Protein AF-A0A5B1RBK8-F1 (afdb_monomer_lite)

pLDDT: mean 72.45, std 24.63, range [24.89, 98.19]

Foldseek 3Di:
DDWDQDPVVRDTDDDDDPPDDPPDPPDDNVVVVPPPVVVVVCVVVPNDPDPVPDDDDDDDDDDDDDPDQDQDFPDLDQHAADLVQWDFQCQQQLSVPPPAAEDESVQWAPWADDDVQWTWTDHVLVPPAIKIWRFQHNDDCSNVLQSLQSLVLSCCVPPVDQDDDVVRDSLDQQAWHWRHFYAYPRNTGGHTITHDQADQLLPDAAQPDFLLLVLSVLVNQLVQQPAQQVSSVVSGHRPVDDQDPVNVVVSDHTFFQQDDARRQWHAPPVVRRIHGHSGRHHDPPRPTPLVRSLVRLVVSCVPSHHNDVVRVVLSVVLNVCSVVPHRSVVNSVVVCVVVVPPPPPPPDDDPDPDDD

Sequence (356 aa):
MAAVFDLRLRRWYHIFSPHVPPEDTDEDPDALWNDPYWFAVLRRTGHRARADFNEVEVTRSPVDSAESLVTRMNTDKPIGVLVYNLRRRPTIPACADPSMRVAPLHELSSRRYLAQSAELCSWEGAGPSDVVFKQVLHGWGESGRLYREIALLRYLELDVPTRPRPGASSRRHPFLPLIACVVDADELVRGFLCPYGGTPLDKLPQKSIKATMFVDVLHGLATLHNIPKWVVSERTRDPSVPVTEQQRAADEGMLQHGDLCARNVLLDEATGKVSLIDVGNSPYEYKGDRMALVEMMNALKEKPGASSEAEVKAMDEMEVMLRNGAPFEEIASLFESKLGRIPGTDSNETSRRQAS

Secondary structure (DSSP, 8-state):
-EEEEETTTTEEEEE--TTS-TT-----HHHHHT-HHHHHHHHHTT----GGG-----------S-------TT-SSPPS--GGG--BGGGSHHHH-TTS-EEEGGG-EEEEEEETTEEEEE-GGG-SS-EEEEEPPSSTTHHHHHHHHHHHHHHHHHTS---PPTTS-----SBPPP-EEEE-TT-BEEEEEEE---EEGGGSPTT-B-HHHHHHHHHHHHHHHTSBHHHHHHHHS-TTSPPPHHHHHHT-SB---SS-SGGGEEEETTTTEEEE-S-S---TT---HHHHHHHHHHHHIIIIIBSSHHHHHHHHHHHHHHHTT--HHHHHHHHHHHHH--TTS---SSSSSS--

Structure (mmCIF, N/CA/C/O backbone):
data_AF-A0A5B1RBK8-F1
#
_entry.id   AF-A0A5B1RBK8-F1
#
loop_
_atom_site.group_PDB
_atom_site.id
_atom_site.type_symbol
_atom_site.label_atom_id
_atom_site.label_alt_id
_atom_site.label_comp_id
_atom_site.label_asym_id
_atom_site.label_entity_id
_atom_site.label_seq_id
_atom_site.pdbx_PDB_ins_code
_atom_site.Cartn_x
_atom_site.Cartn_y
_atom_site.Cartn_z
_atom_site.occupancy
_atom_site.B_iso_or_equiv
_atom_site.auth_seq_id
_atom_site.auth_comp_id
_atom_site.auth_asym_id
_atom_site.auth_atom_id
_atom_site.pdbx_PDB_model_num
ATOM 1 N N . MET A 1 1 ? 12.065 33.629 -6.644 1.00 34.81 1 MET A N 1
ATOM 2 C CA . MET A 1 1 ? 11.775 32.391 -5.867 1.00 34.81 1 MET A CA 1
ATOM 3 C C . MET A 1 1 ? 10.326 32.451 -5.393 1.00 34.81 1 MET A C 1
ATOM 5 O O . MET A 1 1 ? 10.010 33.363 -4.643 1.00 34.81 1 MET A O 1
ATOM 9 N N . ALA A 1 2 ? 9.441 31.544 -5.825 1.00 34.38 2 ALA A N 1
ATOM 10 C CA . ALA A 1 2 ? 8.044 31.550 -5.372 1.00 34.38 2 ALA A CA 1
ATOM 11 C C . ALA A 1 2 ? 7.817 30.536 -4.248 1.00 34.38 2 ALA A C 1
ATOM 13 O O . ALA A 1 2 ? 8.297 29.401 -4.305 1.00 34.38 2 ALA A O 1
ATOM 14 N N . ALA A 1 3 ? 7.065 30.953 -3.231 1.00 34.16 3 ALA A N 1
ATOM 15 C CA . ALA A 1 3 ? 6.611 30.086 -2.158 1.00 34.16 3 ALA A CA 1
ATOM 16 C C . ALA A 1 3 ? 5.108 29.838 -2.332 1.00 34.16 3 ALA A C 1
ATOM 18 O O . ALA A 1 3 ? 4.313 30.775 -2.323 1.00 34.16 3 ALA A O 1
ATOM 19 N N . VAL A 1 4 ? 4.714 28.577 -2.498 1.00 37.72 4 VAL A N 1
ATOM 20 C CA . VAL A 1 4 ? 3.307 28.170 -2.536 1.00 37.72 4 VAL A CA 1
ATOM 21 C C . VAL A 1 4 ? 2.945 27.586 -1.182 1.00 37.72 4 VAL A C 1
ATOM 23 O O . VAL A 1 4 ? 3.619 26.688 -0.674 1.00 37.72 4 VAL A O 1
ATOM 26 N N . PHE A 1 5 ? 1.879 28.108 -0.584 1.00 35.69 5 PHE A N 1
ATOM 27 C CA . PHE A 1 5 ? 1.348 27.580 0.662 1.00 35.69 5 PHE A CA 1
ATOM 28 C C . PHE A 1 5 ? 0.319 26.493 0.367 1.00 35.69 5 PHE A C 1
ATOM 30 O O . PHE A 1 5 ? -0.768 26.763 -0.147 1.00 35.69 5 PHE A O 1
ATOM 37 N N . ASP A 1 6 ? 0.652 25.254 0.712 1.00 38.09 6 ASP A N 1
ATOM 38 C CA . ASP A 1 6 ? -0.295 24.152 0.642 1.00 38.09 6 ASP A CA 1
ATOM 39 C C . ASP A 1 6 ? -1.277 24.267 1.814 1.00 38.09 6 ASP A C 1
ATOM 41 O O . ASP A 1 6 ? -0.935 24.024 2.974 1.00 38.09 6 ASP A O 1
ATOM 45 N N . LEU A 1 7 ? -2.522 24.639 1.509 1.00 32.28 7 LEU A N 1
ATOM 46 C CA . LEU A 1 7 ? -3.584 24.810 2.504 1.00 32.28 7 LEU A CA 1
ATOM 47 C C . LEU A 1 7 ? -3.992 23.499 3.194 1.00 32.28 7 LEU A C 1
ATOM 49 O O . LEU A 1 7 ? -4.522 23.536 4.306 1.00 32.28 7 LEU A O 1
ATOM 53 N N . ARG A 1 8 ? -3.759 22.345 2.562 1.00 34.84 8 ARG A N 1
ATOM 54 C CA . ARG A 1 8 ? -4.080 21.025 3.116 1.00 34.84 8 ARG A CA 1
ATOM 55 C C . ARG A 1 8 ? -2.996 20.550 4.077 1.00 34.84 8 ARG A C 1
ATOM 57 O O . ARG A 1 8 ? -3.321 19.998 5.124 1.00 34.84 8 ARG A O 1
ATOM 64 N N . LEU A 1 9 ? -1.736 20.795 3.731 1.00 35.94 9 LEU A N 1
ATOM 65 C CA . LEU A 1 9 ? -0.563 20.393 4.512 1.00 35.94 9 LEU A CA 1
ATOM 66 C C . LEU A 1 9 ? -0.072 21.487 5.472 1.00 35.94 9 LEU A C 1
ATOM 68 O O . LEU A 1 9 ? 0.827 21.240 6.271 1.00 35.94 9 LEU A O 1
ATOM 72 N N . ARG A 1 10 ? -0.667 22.688 5.407 1.00 36.28 10 ARG A N 1
ATOM 73 C CA . ARG A 1 10 ? -0.279 23.897 6.156 1.00 36.28 10 ARG A CA 1
ATOM 74 C C . ARG A 1 10 ? 1.224 24.168 6.100 1.00 36.28 10 ARG A C 1
ATOM 76 O O . ARG A 1 10 ? 1.831 24.569 7.093 1.00 36.28 10 ARG A O 1
ATOM 83 N N . ARG A 1 11 ? 1.829 23.930 4.938 1.00 37.78 11 ARG A N 1
ATOM 84 C CA . ARG A 1 11 ? 3.275 24.016 4.744 1.00 37.78 11 ARG A CA 1
ATOM 85 C C . ARG A 1 11 ? 3.598 24.876 3.534 1.00 37.78 11 ARG A C 1
ATOM 87 O O . ARG A 1 11 ? 2.900 24.839 2.524 1.00 37.78 11 ARG A O 1
ATOM 94 N N . TRP A 1 12 ? 4.672 25.644 3.662 1.00 36.88 12 TRP A N 1
ATOM 95 C CA . TRP A 1 12 ? 5.257 26.396 2.564 1.00 36.88 12 TRP A CA 1
ATOM 96 C C . TRP A 1 12 ? 6.161 25.488 1.737 1.00 36.88 12 TRP A C 1
ATOM 98 O O . TRP A 1 12 ? 7.022 24.794 2.280 1.00 36.88 12 TRP A O 1
ATOM 108 N N . TYR A 1 13 ? 5.964 25.518 0.426 1.00 39.28 13 TYR A N 1
ATOM 109 C CA . TYR A 1 13 ? 6.818 24.865 -0.550 1.00 39.28 13 TYR A CA 1
ATOM 110 C C . TYR A 1 13 ? 7.504 25.934 -1.384 1.00 39.28 13 TYR A C 1
ATOM 112 O O . TYR A 1 13 ? 6.843 26.776 -1.987 1.00 39.28 13 TYR A O 1
ATOM 120 N N . HIS A 1 14 ? 8.830 25.891 -1.418 1.00 37.88 14 HIS A N 1
ATOM 121 C CA . HIS A 1 14 ? 9.614 26.721 -2.319 1.00 37.88 14 HIS A CA 1
ATOM 122 C C . HIS A 1 14 ? 9.689 26.008 -3.661 1.00 37.88 14 HIS A C 1
ATOM 124 O O . HIS A 1 14 ? 10.184 24.883 -3.743 1.00 37.88 14 HIS A O 1
ATOM 130 N N . ILE A 1 15 ? 9.147 26.641 -4.694 1.00 39.62 15 ILE A N 1
ATOM 131 C CA . ILE A 1 15 ? 9.131 26.086 -6.041 1.00 39.62 15 ILE A CA 1
ATOM 132 C C . ILE A 1 15 ? 10.191 26.816 -6.856 1.00 39.62 15 ILE A C 1
ATOM 134 O O . ILE A 1 15 ? 10.173 28.043 -6.988 1.00 39.62 15 ILE A O 1
ATOM 138 N N . PHE A 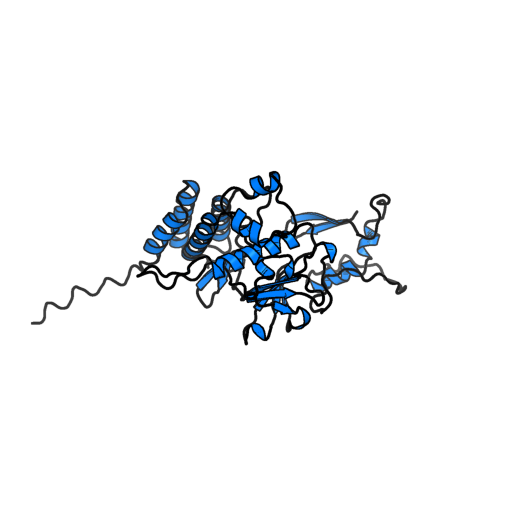1 16 ? 11.121 26.036 -7.399 1.00 38.38 16 PHE A N 1
ATOM 139 C CA . PHE A 1 16 ? 12.091 26.496 -8.380 1.00 38.38 16 PHE A CA 1
ATOM 140 C C . PHE A 1 16 ? 11.479 26.297 -9.765 1.00 38.38 16 PHE A C 1
ATOM 142 O O . PHE A 1 16 ? 11.095 25.180 -10.117 1.00 38.38 16 PHE A O 1
ATOM 149 N N . SER A 1 17 ? 11.339 27.379 -10.532 1.00 36.34 17 SER A N 1
ATOM 150 C CA . SER A 1 17 ? 10.963 27.262 -11.940 1.00 36.34 17 SER A CA 1
ATOM 151 C C . SER A 1 17 ? 12.099 26.553 -12.685 1.00 36.34 17 SER A C 1
ATOM 153 O O . SER A 1 17 ? 13.246 26.976 -12.551 1.00 36.34 17 SER A O 1
ATOM 155 N N . PRO A 1 18 ? 11.824 25.507 -13.482 1.00 37.50 18 PRO A N 1
ATOM 156 C CA . PRO A 1 18 ? 12.855 24.819 -14.257 1.00 37.50 18 PRO A CA 1
ATOM 157 C C . PRO A 1 18 ? 13.421 25.671 -15.407 1.00 37.50 18 PRO A C 1
ATOM 159 O O . PRO A 1 18 ? 14.341 25.228 -16.088 1.00 37.50 18 PRO A O 1
ATOM 162 N N . HIS A 1 19 ? 12.882 26.874 -15.637 1.00 37.47 19 HIS A N 1
ATOM 163 C CA . HIS A 1 19 ? 13.290 27.774 -16.718 1.00 37.47 19 HIS A CA 1
ATOM 164 C C . HIS A 1 19 ? 14.210 28.920 -16.278 1.00 37.47 19 HIS A C 1
ATOM 166 O O . HIS A 1 19 ? 14.616 29.706 -17.127 1.00 37.47 19 HIS A O 1
ATOM 172 N N . VAL A 1 20 ? 14.566 29.012 -14.992 1.00 37.59 20 VAL A N 1
ATOM 173 C CA . VAL A 1 20 ? 15.460 30.064 -14.485 1.00 37.59 20 VAL A CA 1
ATOM 174 C C . VAL A 1 20 ? 16.730 29.405 -13.941 1.00 37.59 20 VAL A C 1
ATOM 176 O O . VAL A 1 20 ? 16.633 28.602 -13.007 1.00 37.59 20 VAL A O 1
ATOM 179 N N . PRO A 1 21 ? 17.916 29.678 -14.521 1.00 38.78 21 PRO A N 1
ATOM 180 C CA . PRO A 1 21 ? 19.180 29.235 -13.952 1.00 38.78 21 PRO A CA 1
ATOM 181 C C . PRO A 1 21 ? 19.285 29.707 -12.493 1.00 38.78 21 PRO A C 1
ATOM 183 O O . PRO A 1 21 ? 18.902 30.837 -12.194 1.00 38.78 21 PRO A O 1
ATOM 186 N N . PRO A 1 22 ? 19.812 28.882 -11.573 1.00 41.81 22 PRO A N 1
ATOM 187 C CA . PRO A 1 22 ? 19.861 29.200 -10.142 1.00 41.81 22 PRO A CA 1
ATOM 188 C C . PRO A 1 22 ? 20.710 30.434 -9.790 1.00 41.81 22 PRO A C 1
ATOM 190 O O . PRO A 1 22 ? 20.752 30.820 -8.626 1.00 41.81 22 PRO A O 1
ATOM 193 N N . GLU A 1 23 ? 21.382 31.039 -10.769 1.00 41.94 23 GLU A N 1
ATOM 194 C CA . GLU A 1 23 ? 22.311 32.154 -10.590 1.00 41.94 23 GLU A CA 1
ATOM 195 C C . GLU A 1 23 ? 21.651 33.537 -10.785 1.00 41.94 23 GLU A C 1
ATOM 197 O O . GLU A 1 23 ? 22.217 34.523 -10.329 1.00 41.94 23 GLU A O 1
ATOM 202 N N . ASP A 1 24 ? 20.424 33.610 -11.328 1.00 41.75 24 ASP A N 1
ATOM 203 C CA . ASP A 1 24 ? 19.714 34.873 -11.622 1.00 41.75 24 ASP A CA 1
ATOM 204 C C . ASP A 1 24 ? 18.333 34.959 -10.930 1.00 41.75 24 ASP A C 1
ATOM 206 O O . ASP A 1 24 ? 17.304 35.205 -11.557 1.00 41.75 24 ASP A O 1
ATOM 210 N N . THR A 1 25 ? 18.255 34.722 -9.615 1.00 42.41 25 THR A N 1
ATOM 211 C CA . THR A 1 25 ? 16.972 34.774 -8.880 1.00 42.41 25 THR A CA 1
ATOM 212 C C . THR A 1 25 ? 16.722 36.093 -8.148 1.00 42.41 25 THR A C 1
ATOM 214 O O . THR A 1 25 ? 16.477 36.071 -6.944 1.00 42.41 25 THR A O 1
ATOM 217 N N . ASP A 1 26 ? 16.703 37.204 -8.880 1.00 39.41 26 ASP A N 1
ATOM 218 C CA . ASP A 1 26 ? 16.165 38.497 -8.413 1.00 39.41 26 ASP A CA 1
ATOM 219 C C . ASP A 1 26 ? 14.909 38.915 -9.207 1.00 39.41 26 ASP A C 1
ATOM 221 O O . ASP A 1 26 ? 14.627 40.097 -9.390 1.00 39.41 26 ASP A O 1
ATOM 225 N N . GLU A 1 27 ? 14.119 37.946 -9.683 1.00 39.94 27 GLU A N 1
ATOM 226 C CA . GLU A 1 27 ? 12.858 38.248 -10.368 1.00 39.94 27 GLU A CA 1
ATOM 227 C C . GLU A 1 27 ? 11.629 38.228 -9.445 1.00 39.94 27 GLU A C 1
ATOM 229 O O . GLU A 1 27 ? 11.396 37.305 -8.650 1.00 39.94 27 GLU A O 1
ATOM 234 N N . ASP A 1 28 ? 10.871 39.312 -9.618 1.00 41.78 28 ASP A N 1
ATOM 235 C CA . ASP A 1 28 ? 9.623 39.746 -9.003 1.00 41.78 28 ASP A CA 1
ATOM 236 C C . ASP A 1 28 ? 8.591 38.605 -8.844 1.00 41.78 28 ASP A C 1
ATOM 238 O O . ASP A 1 28 ? 8.232 37.950 -9.831 1.00 41.78 28 ASP A O 1
ATOM 242 N N . PRO A 1 29 ? 8.080 38.350 -7.620 1.00 39.12 29 PRO A N 1
ATOM 243 C CA . PRO A 1 29 ? 7.012 37.383 -7.364 1.00 39.12 29 PRO A CA 1
ATOM 244 C C . PRO A 1 29 ? 5.796 37.533 -8.288 1.00 39.12 29 PRO A C 1
ATOM 246 O O . PRO A 1 29 ? 5.154 36.526 -8.598 1.00 39.12 29 PRO A O 1
ATOM 249 N N . ASP A 1 30 ? 5.503 38.747 -8.761 1.00 36.81 30 ASP A N 1
ATOM 250 C CA . ASP A 1 30 ? 4.329 39.046 -9.586 1.00 36.81 30 ASP A CA 1
ATOM 251 C C . ASP A 1 30 ? 4.457 38.537 -11.035 1.00 36.81 30 ASP A C 1
ATOM 253 O O . ASP A 1 30 ? 3.448 38.263 -11.694 1.00 36.81 30 ASP A O 1
ATOM 257 N N . ALA A 1 31 ? 5.676 38.281 -11.526 1.00 41.16 31 ALA A N 1
ATOM 258 C CA . ALA A 1 31 ? 5.899 37.682 -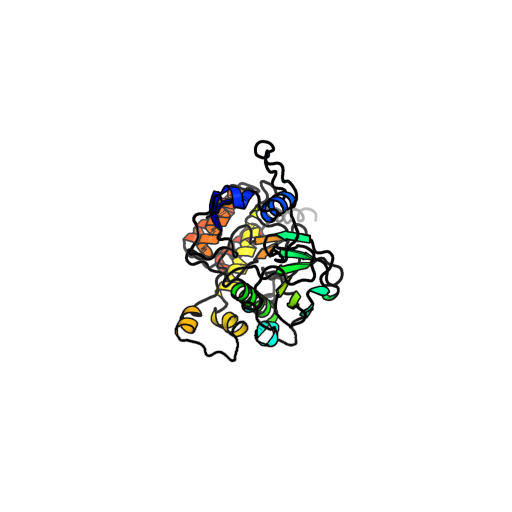12.845 1.00 41.16 31 ALA A CA 1
ATOM 259 C C . ALA A 1 31 ? 5.457 36.205 -12.905 1.00 41.16 31 ALA A C 1
ATOM 261 O O . ALA A 1 31 ? 4.954 35.741 -13.928 1.00 41.16 31 ALA A O 1
ATOM 262 N N . LEU A 1 32 ? 5.569 35.477 -11.786 1.00 40.38 32 LEU A N 1
ATOM 263 C CA . LEU A 1 32 ? 5.138 34.078 -11.658 1.00 40.38 32 LEU A CA 1
ATOM 264 C C . LEU A 1 32 ? 3.613 33.925 -11.552 1.00 40.38 32 LEU A C 1
ATOM 266 O O . LEU A 1 32 ? 3.073 32.893 -11.952 1.00 40.38 32 LEU A O 1
ATOM 270 N N . TRP A 1 33 ? 2.912 34.939 -11.038 1.00 38.62 33 TRP A N 1
ATOM 271 C CA . TRP A 1 33 ? 1.446 34.951 -10.947 1.00 38.62 33 TRP A CA 1
ATOM 272 C C . TRP A 1 33 ? 0.765 35.266 -12.282 1.00 38.62 33 TRP A C 1
ATOM 274 O O . TRP A 1 33 ? -0.355 34.814 -12.518 1.00 38.62 33 TRP A O 1
ATOM 284 N N . ASN A 1 34 ? 1.466 35.967 -13.174 1.00 39.69 34 ASN A N 1
ATOM 285 C CA . ASN A 1 34 ? 1.035 36.209 -14.549 1.00 39.69 34 ASN A CA 1
ATOM 286 C C . ASN A 1 34 ? 1.328 35.029 -15.494 1.00 39.69 34 ASN A C 1
ATOM 288 O O . ASN A 1 34 ? 0.995 35.102 -16.678 1.00 39.69 34 ASN A O 1
ATOM 292 N N . ASP A 1 35 ? 1.907 33.933 -14.988 1.00 46.88 35 ASP A N 1
ATOM 293 C CA . ASP A 1 35 ? 2.145 32.719 -15.764 1.00 46.88 35 ASP A CA 1
ATOM 294 C C . ASP A 1 35 ? 0.809 31.987 -16.048 1.00 46.88 35 ASP A C 1
ATOM 296 O O . ASP A 1 35 ? 0.154 31.473 -15.124 1.00 46.88 35 ASP A O 1
ATOM 300 N N . PRO A 1 36 ? 0.397 31.874 -17.329 1.00 44.59 36 PRO A N 1
ATOM 301 C CA . PRO A 1 36 ? -0.833 31.190 -17.731 1.00 44.59 36 PRO A CA 1
ATOM 302 C C . PRO A 1 36 ? -0.917 29.733 -17.245 1.00 44.59 36 PRO A C 1
ATOM 304 O O . PRO A 1 36 ? -2.017 29.180 -17.116 1.00 44.59 36 PRO A O 1
ATOM 307 N N . TYR A 1 37 ? 0.230 29.105 -16.968 1.00 44.62 37 TYR A N 1
ATOM 308 C CA . TYR A 1 37 ? 0.346 27.755 -16.431 1.00 44.62 37 TYR A CA 1
ATOM 309 C C . TYR A 1 37 ? -0.314 27.620 -15.053 1.00 44.62 37 TYR A C 1
ATOM 311 O O . TYR A 1 37 ? -1.171 26.750 -14.857 1.00 44.62 37 TYR A O 1
ATOM 319 N N . TRP A 1 38 ? 0.026 28.495 -14.103 1.00 46.81 38 TRP A N 1
ATOM 320 C CA . TRP A 1 38 ? -0.434 28.375 -12.716 1.00 46.81 38 TRP A CA 1
ATOM 321 C C . TRP A 1 38 ? -1.920 28.704 -12.573 1.00 46.81 38 TRP A C 1
ATOM 323 O O . TRP A 1 38 ? -2.646 28.012 -11.850 1.00 46.81 38 TRP A O 1
ATOM 333 N N . PHE A 1 39 ? -2.413 29.666 -13.354 1.00 44.34 39 PHE A N 1
ATOM 334 C CA . PHE A 1 39 ? -3.837 29.994 -13.410 1.00 44.34 39 PHE A CA 1
ATOM 335 C C . PHE A 1 39 ? -4.687 28.807 -13.906 1.00 44.34 39 PHE A C 1
ATOM 337 O O . PHE A 1 39 ? -5.750 28.505 -13.353 1.00 44.34 39 PHE A O 1
ATOM 344 N N . ALA A 1 40 ? -4.208 28.071 -14.916 1.00 44.84 40 ALA A N 1
ATOM 345 C CA . ALA A 1 40 ? -4.897 26.895 -15.448 1.00 44.84 40 ALA A CA 1
ATOM 346 C C . ALA A 1 40 ? -4.891 25.700 -14.474 1.00 44.84 40 ALA A C 1
ATOM 348 O O . ALA A 1 40 ? -5.891 24.977 -14.384 1.00 44.84 40 ALA A O 1
ATOM 349 N N . VAL A 1 41 ? -3.799 25.505 -13.724 1.00 42.69 41 VAL A N 1
A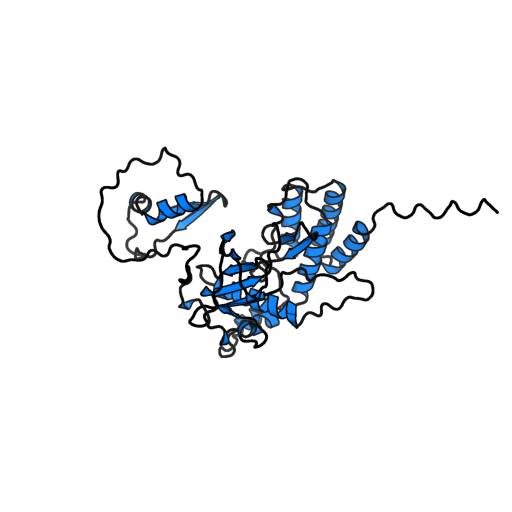TOM 350 C CA . VAL A 1 41 ? -3.666 24.456 -12.696 1.00 42.69 41 VAL A CA 1
ATOM 351 C C . VAL A 1 41 ? -4.645 24.687 -11.542 1.00 42.69 41 VAL A C 1
ATOM 353 O O . VAL A 1 41 ? -5.371 23.765 -11.162 1.00 42.69 41 VAL A O 1
ATOM 356 N N . LEU A 1 42 ? -4.746 25.920 -11.037 1.00 45.53 42 LEU A N 1
ATOM 357 C CA . LEU A 1 42 ? -5.678 26.281 -9.960 1.00 45.53 42 LEU A CA 1
ATOM 358 C C . LEU A 1 42 ? -7.143 26.133 -10.398 1.00 45.53 42 LEU A C 1
ATOM 360 O O . LEU A 1 42 ? -7.970 25.578 -9.671 1.00 45.53 42 LEU A O 1
ATOM 364 N N . ARG A 1 43 ? -7.459 26.537 -11.634 1.00 41.84 43 ARG A N 1
ATOM 365 C CA . ARG A 1 43 ? -8.816 26.447 -12.186 1.00 41.84 43 ARG A CA 1
ATOM 366 C C . ARG A 1 43 ? -9.272 24.999 -12.436 1.00 41.84 43 ARG A C 1
ATOM 368 O O . ARG A 1 43 ? -10.454 24.705 -12.275 1.00 41.84 43 ARG A O 1
ATOM 375 N N . ARG A 1 44 ? -8.365 24.086 -12.815 1.00 39.78 44 ARG A N 1
ATOM 376 C CA . ARG A 1 44 ? -8.680 22.662 -13.080 1.00 39.78 44 ARG A C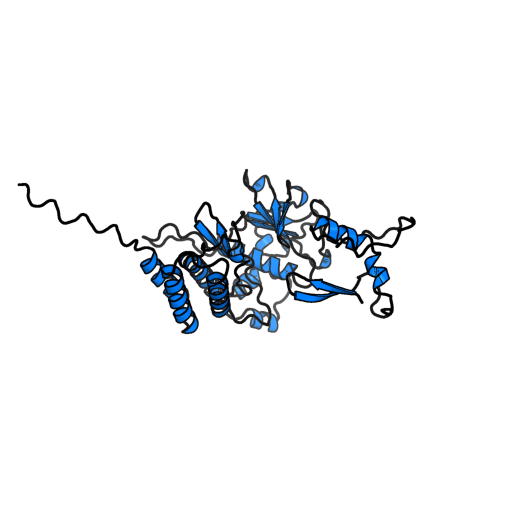A 1
ATOM 377 C C . ARG A 1 44 ? -8.798 21.795 -11.827 1.00 39.78 44 ARG A C 1
ATOM 379 O O . ARG A 1 44 ? -9.485 20.781 -11.864 1.00 39.78 44 ARG A O 1
ATOM 386 N N . THR A 1 45 ? -8.157 22.186 -10.733 1.00 39.12 45 THR A N 1
ATOM 387 C CA . THR A 1 45 ? -8.126 21.432 -9.464 1.00 39.12 45 THR A CA 1
ATOM 388 C C . THR A 1 45 ? -9.275 21.792 -8.514 1.00 39.12 45 THR A C 1
ATOM 390 O O . THR A 1 45 ? -9.364 21.256 -7.412 1.00 39.12 45 THR A O 1
ATOM 393 N N . GLY A 1 46 ? -10.192 22.675 -8.934 1.00 33.44 46 GLY A N 1
ATOM 394 C CA . GLY A 1 46 ? -11.331 23.109 -8.119 1.00 33.44 46 GLY A CA 1
ATOM 395 C C . GLY A 1 46 ? -10.963 24.116 -7.025 1.00 33.44 46 GLY A C 1
ATOM 396 O O . GLY A 1 46 ? -11.791 24.421 -6.165 1.00 33.44 46 GLY A O 1
ATOM 397 N N . HIS A 1 47 ? -9.747 24.666 -7.054 1.00 36.69 47 HIS A N 1
ATOM 398 C CA . HIS A 1 47 ? -9.355 25.768 -6.187 1.00 36.69 47 HIS A CA 1
ATOM 399 C C . HIS A 1 47 ? -9.994 27.061 -6.717 1.00 36.69 47 HIS A C 1
ATOM 401 O O . HIS A 1 47 ? -9.685 27.528 -7.811 1.00 36.69 47 HIS A O 1
ATOM 407 N N . ARG A 1 48 ? -10.931 27.654 -5.961 1.00 33.38 48 ARG A N 1
ATOM 408 C CA . ARG A 1 48 ? -11.412 29.009 -6.263 1.00 33.38 48 ARG A CA 1
ATOM 409 C C . ARG A 1 48 ? -10.272 29.985 -5.977 1.00 33.38 48 ARG A C 1
ATOM 411 O O . ARG A 1 48 ? -9.975 30.235 -4.812 1.00 33.38 48 ARG A O 1
ATOM 418 N N . ALA A 1 49 ? -9.682 30.558 -7.023 1.00 33.41 49 ALA A N 1
ATOM 419 C CA . ALA A 1 49 ? -9.063 31.871 -6.902 1.00 33.41 49 ALA A CA 1
ATOM 420 C C . ALA A 1 49 ? -10.162 32.828 -6.415 1.00 33.41 49 ALA A C 1
ATOM 422 O O . ALA A 1 49 ? -11.251 32.898 -6.994 1.00 33.41 49 ALA A O 1
ATOM 423 N N . ARG A 1 50 ? -9.939 33.448 -5.263 1.00 29.98 50 ARG A N 1
ATOM 424 C CA . ARG A 1 50 ? -10.875 34.391 -4.658 1.00 29.98 50 ARG A CA 1
ATOM 425 C C . ARG A 1 50 ? -10.911 35.646 -5.554 1.00 29.98 50 ARG A C 1
ATOM 427 O O . ARG A 1 50 ? -9.882 36.045 -6.088 1.00 29.98 50 ARG A O 1
ATOM 434 N N . ALA A 1 51 ? -12.105 36.182 -5.819 1.00 31.50 51 ALA A N 1
ATOM 435 C CA . ALA A 1 51 ? -12.346 37.208 -6.849 1.00 31.50 51 ALA A CA 1
ATOM 436 C C . ALA A 1 51 ? -11.688 38.573 -6.554 1.00 31.50 51 ALA A C 1
ATOM 438 O O . ALA A 1 51 ? -11.660 39.444 -7.411 1.00 31.50 51 ALA A O 1
ATOM 439 N N . ASP A 1 52 ? -11.151 38.739 -5.353 1.00 31.41 52 ASP A N 1
ATOM 440 C CA . ASP A 1 52 ? -10.450 39.910 -4.835 1.00 31.41 52 ASP A CA 1
ATOM 441 C C . ASP A 1 52 ? -8.979 40.015 -5.285 1.00 31.41 52 ASP A C 1
ATOM 443 O O . ASP A 1 52 ? -8.291 40.934 -4.858 1.00 31.41 52 ASP A O 1
ATOM 447 N N . PHE A 1 53 ? -8.494 39.119 -6.155 1.00 29.45 53 PHE A N 1
ATOM 448 C CA . PHE A 1 53 ? -7.081 39.074 -6.566 1.00 29.45 53 PHE A CA 1
ATOM 449 C C . PHE A 1 53 ? -6.797 39.298 -8.061 1.00 29.45 53 PHE A C 1
ATOM 451 O O . PHE A 1 53 ? -5.659 39.129 -8.484 1.00 29.45 53 PHE A O 1
ATOM 458 N N . ASN A 1 54 ? -7.788 39.694 -8.867 1.00 27.27 54 ASN A N 1
ATOM 459 C CA . ASN A 1 54 ? -7.596 39.919 -10.304 1.00 27.27 54 ASN A CA 1
ATOM 460 C C . ASN A 1 54 ? -7.981 41.343 -10.720 1.00 27.27 54 ASN A C 1
ATOM 462 O O . ASN A 1 54 ? -9.130 41.587 -11.071 1.00 27.27 54 ASN A O 1
ATOM 466 N N . GLU A 1 55 ? -6.998 42.230 -10.811 1.00 25.91 55 GLU A N 1
ATOM 467 C CA . GLU A 1 55 ? -6.984 43.258 -11.856 1.00 25.91 55 GLU A CA 1
ATOM 468 C C . GLU A 1 55 ? -5.574 43.333 -12.437 1.00 25.91 55 GLU A C 1
ATOM 470 O O . GLU A 1 55 ? -4.778 44.179 -12.054 1.00 25.91 55 GLU A O 1
ATOM 475 N N . VAL A 1 56 ? -5.264 42.440 -13.380 1.00 25.62 56 VAL A N 1
ATOM 476 C CA . VAL A 1 56 ? -4.342 42.785 -14.465 1.00 25.62 56 VAL A CA 1
ATOM 477 C C . VAL A 1 56 ? -4.910 42.218 -15.761 1.00 25.62 56 VAL A C 1
ATOM 479 O O . VAL A 1 56 ? -5.066 41.012 -15.955 1.00 25.62 56 VAL A O 1
ATOM 482 N N . GLU A 1 57 ? -5.293 43.145 -16.625 1.00 25.03 57 GLU A N 1
ATOM 483 C CA . GLU A 1 57 ? -5.802 42.936 -17.968 1.00 25.03 57 GLU A CA 1
ATOM 484 C C . GLU A 1 57 ? -4.652 42.428 -18.856 1.00 25.03 57 GLU A C 1
ATOM 486 O O . GLU A 1 57 ? -3.721 43.167 -19.172 1.00 25.03 57 GLU A O 1
ATOM 491 N N . VAL A 1 58 ? -4.663 41.147 -19.238 1.00 26.02 58 VAL A N 1
ATOM 492 C CA . VAL A 1 58 ? -3.603 40.593 -20.096 1.00 26.02 58 VAL A CA 1
ATOM 493 C C . VAL A 1 58 ? -3.876 40.971 -21.552 1.00 26.02 58 VAL A C 1
ATOM 495 O O . VAL A 1 58 ? -4.611 40.297 -22.281 1.00 26.02 58 VAL A O 1
ATOM 498 N N . THR A 1 59 ? -3.250 42.063 -21.991 1.00 24.89 59 THR A N 1
ATOM 499 C CA . THR A 1 59 ? -3.027 42.371 -23.406 1.00 24.89 59 THR A CA 1
ATOM 500 C C . THR A 1 59 ? -2.208 41.261 -24.065 1.00 24.89 59 THR A C 1
ATOM 502 O O . THR A 1 59 ? -1.136 40.888 -23.598 1.00 24.89 59 THR A O 1
ATOM 505 N N . ARG A 1 60 ? -2.746 40.735 -25.170 1.00 32.81 60 ARG A N 1
ATOM 506 C CA . ARG A 1 60 ? -2.172 39.682 -26.025 1.00 32.81 60 ARG A CA 1
ATOM 507 C C . ARG A 1 60 ? -0.679 39.877 -26.316 1.00 32.81 60 ARG A C 1
ATOM 509 O O . ARG A 1 60 ? -0.323 40.934 -26.827 1.00 32.81 60 ARG A O 1
ATOM 516 N N . SER A 1 61 ? 0.120 38.812 -26.196 1.00 26.03 61 SER A N 1
ATOM 517 C CA . SER A 1 61 ? 1.220 38.494 -27.129 1.00 26.03 61 SER A CA 1
ATOM 518 C C . SER A 1 61 ? 1.763 37.065 -26.897 1.00 26.03 61 SER A C 1
ATOM 520 O O . SER A 1 61 ? 1.224 36.371 -26.036 1.00 26.03 61 SER A O 1
ATOM 522 N N . PRO A 1 62 ? 2.676 36.539 -27.735 1.00 31.33 62 PRO A N 1
ATOM 523 C CA . PRO A 1 62 ? 2.363 35.534 -28.735 1.00 31.33 62 PRO A CA 1
ATOM 524 C C . PRO A 1 62 ? 2.957 34.163 -28.391 1.00 31.33 62 PRO A C 1
ATOM 526 O O . PRO A 1 62 ? 3.780 33.999 -27.498 1.00 31.33 62 PRO A O 1
ATOM 529 N N . VAL A 1 63 ? 2.496 33.168 -29.140 1.00 45.31 63 VAL A N 1
ATOM 530 C CA . VAL A 1 63 ? 3.027 31.806 -29.162 1.00 45.31 63 VAL A CA 1
ATOM 531 C C . VAL A 1 63 ? 4.535 31.840 -29.409 1.00 45.31 63 VAL A C 1
ATOM 533 O O . VAL A 1 63 ? 4.947 32.328 -30.455 1.00 45.31 63 VAL A O 1
ATOM 536 N N . ASP A 1 64 ? 5.318 31.255 -28.503 1.00 29.00 64 ASP A N 1
ATOM 537 C CA . ASP A 1 64 ? 6.570 30.604 -28.870 1.00 29.00 64 ASP A CA 1
ATOM 538 C C . ASP A 1 64 ? 6.855 29.384 -27.988 1.00 29.00 64 ASP A C 1
ATOM 540 O O . ASP A 1 64 ? 6.436 29.260 -26.837 1.00 29.00 64 ASP A O 1
ATOM 544 N N . SER A 1 65 ? 7.485 28.418 -28.635 1.00 34.78 65 SER A N 1
ATOM 545 C CA . SER A 1 65 ? 7.645 27.019 -28.272 1.00 34.78 65 SER A CA 1
ATOM 546 C C . SER A 1 65 ? 8.395 26.766 -26.959 1.00 34.78 65 SER A C 1
ATOM 548 O O . SER A 1 65 ? 9.622 26.762 -26.927 1.00 34.78 65 SER A O 1
ATOM 550 N N . ALA A 1 66 ? 7.660 26.405 -25.912 1.00 29.12 66 ALA A N 1
ATOM 551 C CA . ALA A 1 66 ? 8.132 25.538 -24.835 1.00 29.12 66 ALA A CA 1
ATOM 552 C C . ALA A 1 66 ? 6.901 24.854 -24.231 1.00 29.12 66 ALA A C 1
ATOM 554 O O . ALA A 1 66 ? 6.129 25.469 -23.496 1.00 29.12 66 ALA A O 1
ATOM 555 N N . GLU A 1 67 ? 6.643 23.598 -24.613 1.00 28.92 67 GLU A N 1
ATOM 556 C CA . GLU A 1 67 ? 5.540 22.819 -24.043 1.00 28.92 67 GLU A CA 1
ATOM 557 C C . GLU A 1 67 ? 5.769 22.649 -22.535 1.00 28.92 67 GLU A C 1
ATOM 559 O O . GLU A 1 67 ? 6.525 21.794 -22.080 1.00 28.92 67 GLU A O 1
ATOM 564 N N . SER A 1 68 ? 5.098 23.501 -21.766 1.00 28.39 68 SER A N 1
ATOM 565 C CA . SER A 1 68 ? 5.049 23.467 -20.314 1.00 28.39 68 SER A CA 1
ATOM 566 C C . SER A 1 68 ? 4.568 22.098 -19.806 1.00 28.39 68 SER A C 1
ATOM 568 O O . SER A 1 68 ? 3.511 21.589 -20.207 1.00 28.39 68 SER A O 1
ATOM 570 N N . LEU A 1 69 ? 5.384 21.502 -18.930 1.00 31.73 69 LEU A N 1
ATOM 571 C CA . LEU A 1 69 ? 5.279 20.164 -18.336 1.00 31.73 69 LEU A CA 1
ATOM 572 C C . LEU A 1 69 ? 4.165 20.089 -17.272 1.00 31.73 69 LEU A C 1
ATOM 574 O O . LEU A 1 69 ? 4.396 19.769 -16.109 1.00 31.73 69 LEU A O 1
ATOM 578 N N . VAL A 1 70 ? 2.928 20.377 -17.683 1.00 30.00 70 VAL A N 1
ATOM 579 C CA . VAL A 1 70 ? 1.713 20.115 -16.898 1.00 30.00 70 VAL A CA 1
ATOM 580 C C . VAL A 1 70 ? 1.441 18.607 -16.888 1.00 30.00 70 VAL A C 1
ATOM 582 O O . VAL A 1 70 ? 1.464 17.969 -17.943 1.00 30.00 70 VAL A O 1
ATOM 585 N N . THR A 1 71 ? 1.044 18.051 -15.742 1.00 31.11 71 THR A N 1
ATOM 586 C CA . THR A 1 71 ? 0.344 16.759 -15.656 1.00 31.11 71 THR A CA 1
ATOM 587 C C . THR A 1 71 ? -0.951 16.814 -16.478 1.00 31.11 71 THR A C 1
ATOM 589 O O . THR A 1 71 ? -2.001 17.231 -15.984 1.00 31.11 71 THR A O 1
ATOM 592 N N . ARG A 1 72 ? -0.900 16.465 -17.767 1.00 33.59 72 ARG A N 1
ATOM 593 C CA . ARG A 1 72 ? -2.091 16.414 -18.622 1.00 33.59 72 ARG A CA 1
ATOM 594 C C . ARG A 1 72 ? -2.826 15.100 -18.362 1.00 33.59 72 ARG A C 1
ATOM 596 O O . ARG A 1 72 ? -2.520 14.088 -18.972 1.00 33.59 72 ARG A O 1
ATOM 603 N N . MET A 1 73 ? -3.794 15.114 -17.448 1.00 38.69 73 MET A N 1
ATOM 604 C CA . MET A 1 73 ? -4.739 13.999 -17.302 1.00 38.69 73 MET A CA 1
ATOM 605 C C . MET A 1 73 ? -5.408 13.716 -18.662 1.00 38.69 73 MET A C 1
ATOM 607 O O . MET A 1 73 ? -5.762 14.664 -19.368 1.00 38.69 73 MET A O 1
ATOM 611 N N . ASN A 1 74 ? -5.575 12.436 -19.018 1.00 37.50 74 ASN A N 1
ATOM 612 C CA . ASN A 1 74 ? -6.131 11.955 -20.297 1.00 37.50 74 ASN A CA 1
ATOM 613 C C . ASN A 1 74 ? -5.282 12.236 -21.549 1.00 37.50 74 ASN A C 1
ATOM 615 O O . ASN A 1 74 ? -5.820 12.628 -22.584 1.00 37.50 74 ASN A O 1
ATOM 619 N N . THR A 1 75 ? -3.965 12.021 -21.484 1.00 41.62 75 THR A N 1
ATOM 620 C CA . THR A 1 75 ? -3.129 12.004 -22.693 1.00 41.62 75 THR A CA 1
ATOM 621 C C . THR A 1 75 ? -2.337 10.717 -22.832 1.00 41.62 75 THR A C 1
ATOM 623 O O . THR A 1 75 ? -1.790 10.217 -21.850 1.00 41.62 75 THR A O 1
ATOM 626 N N . ASP A 1 76 ? -2.186 10.270 -24.077 1.00 41.56 76 ASP A N 1
ATOM 627 C CA . ASP A 1 76 ? -1.325 9.143 -24.469 1.00 41.56 76 ASP A CA 1
ATOM 628 C C . ASP A 1 76 ? 0.170 9.493 -24.383 1.00 41.56 76 ASP A C 1
ATOM 630 O O . ASP A 1 76 ? 1.039 8.637 -24.538 1.00 41.56 76 ASP A O 1
ATOM 634 N N . LYS A 1 77 ? 0.489 10.772 -24.141 1.00 38.09 77 LYS A N 1
ATOM 635 C CA . LYS A 1 77 ? 1.858 11.241 -23.946 1.00 38.09 77 LYS A CA 1
ATOM 636 C C . LYS A 1 77 ? 2.330 10.928 -22.519 1.00 38.09 77 LYS A C 1
ATOM 638 O O . LYS A 1 77 ? 1.566 11.140 -21.577 1.00 38.09 77 LYS A O 1
ATOM 643 N N . PRO A 1 78 ? 3.585 10.480 -22.340 1.00 40.06 78 PRO A N 1
ATOM 644 C CA . PRO A 1 78 ? 4.141 10.170 -21.031 1.00 40.06 78 PRO A CA 1
ATOM 645 C C . PRO A 1 78 ? 4.109 11.398 -20.122 1.00 40.06 78 PRO A C 1
ATOM 647 O O . PRO A 1 78 ? 4.732 12.421 -20.404 1.00 40.06 78 PRO A O 1
ATOM 650 N N . ILE A 1 79 ? 3.356 11.298 -19.031 1.00 43.94 79 ILE A N 1
ATOM 651 C CA . ILE A 1 79 ? 3.130 12.417 -18.126 1.00 43.94 79 ILE A CA 1
ATOM 652 C C . ILE A 1 79 ? 4.249 12.455 -17.088 1.00 43.94 79 ILE A C 1
ATOM 654 O O . ILE A 1 79 ? 4.468 11.486 -16.369 1.00 43.94 79 ILE A O 1
ATOM 658 N N . GLY A 1 80 ? 4.931 13.596 -16.992 1.00 43.25 80 GLY A N 1
ATOM 659 C CA . GLY A 1 80 ? 5.561 14.035 -15.749 1.00 43.25 80 GLY A CA 1
ATOM 660 C C . GLY A 1 80 ? 6.657 13.142 -15.173 1.00 43.25 80 GLY A C 1
ATOM 661 O O . GLY A 1 80 ? 6.910 13.236 -13.990 1.00 43.25 80 GLY A O 1
ATOM 662 N N . VAL A 1 81 ? 7.351 12.301 -15.934 1.00 45.00 81 VAL A N 1
ATOM 663 C CA . VAL A 1 81 ? 8.610 11.706 -15.457 1.00 45.00 81 VAL A CA 1
ATOM 664 C C . VAL A 1 81 ? 9.615 11.819 -16.572 1.00 45.00 81 VAL A C 1
ATOM 666 O O . VAL A 1 81 ? 9.388 11.306 -17.671 1.00 45.00 81 VAL A O 1
ATOM 669 N N . LEU A 1 82 ? 10.721 12.502 -16.290 1.00 48.97 82 LEU A N 1
ATOM 670 C CA . LEU A 1 82 ? 11.834 12.554 -17.218 1.00 48.97 82 LEU A CA 1
ATOM 671 C C . LEU A 1 82 ? 12.274 11.119 -17.513 1.00 48.97 82 LEU A C 1
ATOM 673 O O . LEU A 1 82 ? 12.536 10.343 -16.594 1.00 48.97 82 LEU A O 1
ATOM 677 N N . VAL A 1 83 ? 12.297 10.766 -18.800 1.00 53.50 83 VAL A N 1
ATOM 678 C CA . VAL A 1 83 ? 12.493 9.396 -19.309 1.00 53.50 83 VAL A CA 1
ATOM 679 C C . VAL A 1 83 ? 13.687 8.690 -18.658 1.00 53.50 83 VAL A C 1
ATOM 681 O O . VAL A 1 83 ? 13.621 7.492 -18.404 1.00 53.50 83 VAL A O 1
ATOM 684 N N . TYR A 1 84 ? 14.738 9.433 -18.306 1.00 57.78 84 TYR A N 1
ATOM 685 C CA . TYR A 1 84 ? 15.942 8.900 -17.666 1.00 57.78 84 TYR A CA 1
ATOM 686 C C . TYR A 1 84 ? 15.730 8.333 -16.251 1.00 57.78 84 TYR A C 1
ATOM 688 O O . TYR A 1 84 ? 16.561 7.564 -15.780 1.00 57.78 84 TYR A O 1
ATOM 696 N N . ASN A 1 85 ? 14.639 8.679 -15.562 1.00 68.19 85 ASN A N 1
ATOM 697 C CA . ASN A 1 85 ? 14.304 8.091 -14.262 1.00 68.19 85 ASN A CA 1
ATOM 698 C C . ASN A 1 85 ? 13.545 6.766 -14.397 1.00 68.19 85 ASN A C 1
ATOM 700 O O . ASN A 1 85 ? 13.297 6.104 -13.387 1.00 68.19 85 ASN A O 1
ATOM 704 N N . LEU A 1 86 ? 13.149 6.382 -15.612 1.00 78.44 86 LEU A N 1
ATOM 705 C CA . LEU A 1 86 ? 12.409 5.157 -15.868 1.00 78.44 86 LEU A CA 1
ATOM 706 C C . LEU A 1 86 ? 13.314 4.057 -16.390 1.00 78.44 86 LEU A C 1
ATOM 708 O O . LEU A 1 86 ? 14.308 4.285 -17.075 1.00 78.44 86 LEU A O 1
ATOM 712 N N . ARG A 1 87 ? 12.925 2.829 -16.074 1.00 85.50 87 ARG A N 1
ATOM 713 C CA . ARG A 1 87 ? 13.626 1.627 -16.493 1.00 85.50 87 ARG A CA 1
ATOM 714 C C . ARG A 1 87 ? 12.783 0.848 -17.479 1.00 85.50 87 ARG A C 1
ATOM 716 O O . ARG A 1 87 ? 11.559 0.767 -17.355 1.00 85.50 87 ARG A O 1
ATOM 723 N N . ARG A 1 88 ? 13.468 0.248 -18.450 1.00 89.12 88 ARG A N 1
ATOM 724 C CA . ARG A 1 88 ? 12.847 -0.689 -19.382 1.00 89.12 88 ARG A CA 1
ATOM 725 C C . ARG A 1 88 ? 12.409 -1.935 -18.625 1.00 89.12 88 ARG A C 1
ATOM 727 O O . ARG A 1 88 ? 13.166 -2.450 -17.797 1.00 89.12 88 ARG A O 1
ATOM 734 N N . ARG A 1 89 ? 11.228 -2.447 -18.952 1.00 93.25 89 ARG A N 1
ATOM 735 C CA . ARG A 1 89 ? 10.622 -3.632 -18.341 1.00 93.25 89 ARG A CA 1
ATOM 736 C C . ARG A 1 89 ? 11.589 -4.822 -18.192 1.00 93.25 89 ARG A C 1
ATOM 738 O O . ARG A 1 89 ? 11.665 -5.336 -17.079 1.00 93.25 89 ARG A O 1
ATOM 745 N N . PRO A 1 90 ? 12.397 -5.217 -19.204 1.00 91.31 90 PRO A N 1
ATOM 746 C CA . PRO A 1 90 ? 13.311 -6.361 -19.082 1.00 91.31 90 PRO A CA 1
ATOM 747 C C . PRO A 1 90 ? 14.414 -6.193 -18.032 1.00 91.31 90 PRO A C 1
ATOM 749 O O . PRO A 1 90 ? 15.003 -7.178 -17.605 1.00 91.31 90 PRO A O 1
ATOM 752 N N . THR A 1 91 ? 14.711 -4.958 -17.619 1.00 89.06 91 THR A N 1
ATOM 753 C CA . THR A 1 91 ? 15.743 -4.694 -16.606 1.00 89.06 91 THR A CA 1
ATOM 754 C C . THR A 1 91 ? 15.227 -4.893 -15.183 1.00 89.06 91 THR A C 1
ATOM 756 O O . THR A 1 91 ? 16.029 -5.018 -14.266 1.00 89.06 91 THR A O 1
ATOM 759 N N . ILE A 1 92 ? 13.905 -4.916 -14.972 1.00 90.81 92 ILE A N 1
ATOM 760 C CA . ILE A 1 92 ? 13.277 -5.043 -13.653 1.00 90.81 92 ILE A CA 1
ATOM 761 C C . ILE A 1 92 ? 12.789 -6.491 -13.509 1.00 90.81 92 ILE A C 1
ATOM 763 O O . ILE A 1 92 ? 11.783 -6.826 -14.135 1.00 90.81 92 ILE A O 1
ATOM 767 N N . PRO A 1 93 ? 13.440 -7.356 -12.706 1.00 92.12 93 PRO A N 1
ATOM 768 C CA . PRO A 1 93 ? 13.130 -8.788 -12.678 1.00 92.12 93 PRO A CA 1
ATOM 769 C C . PRO A 1 93 ? 11.651 -9.110 -12.428 1.00 92.12 93 PRO A C 1
ATOM 771 O O . PRO A 1 93 ? 11.081 -9.938 -13.134 1.00 92.12 93 PRO A O 1
ATOM 774 N N . ALA A 1 94 ? 10.996 -8.399 -11.504 1.00 91.88 94 ALA A N 1
ATOM 775 C CA . ALA A 1 94 ? 9.565 -8.566 -11.245 1.00 91.88 94 ALA A CA 1
ATOM 776 C C . ALA A 1 94 ? 8.670 -8.264 -12.462 1.00 91.88 94 ALA A C 1
ATOM 778 O O . ALA A 1 94 ? 7.614 -8.871 -12.609 1.00 91.88 94 ALA A O 1
ATOM 779 N N . CYS A 1 95 ? 9.081 -7.343 -13.338 1.00 92.62 95 CYS A N 1
ATOM 780 C CA . CYS A 1 95 ? 8.341 -6.979 -14.549 1.00 92.62 95 CYS A CA 1
ATOM 781 C C . CYS A 1 95 ? 8.766 -7.799 -15.782 1.00 92.62 95 CYS A C 1
ATOM 783 O O . CYS A 1 95 ? 8.039 -7.854 -16.777 1.00 92.62 95 CYS A O 1
ATOM 785 N N . ALA A 1 96 ? 9.966 -8.380 -15.746 1.00 92.44 96 ALA A N 1
ATOM 786 C CA . ALA A 1 96 ? 10.525 -9.207 -16.809 1.00 92.44 96 ALA A CA 1
ATOM 787 C C . ALA A 1 96 ? 9.986 -10.648 -16.788 1.00 92.44 96 ALA A C 1
ATOM 789 O O . ALA A 1 96 ? 10.063 -11.328 -17.811 1.00 92.44 96 ALA A O 1
ATOM 790 N N . ASP A 1 97 ? 9.436 -11.095 -15.653 1.00 89.38 97 ASP A N 1
ATOM 791 C CA . ASP A 1 97 ? 8.778 -12.395 -15.490 1.00 89.38 97 ASP A CA 1
ATOM 792 C C . ASP A 1 97 ? 7.760 -12.652 -16.628 1.00 89.38 97 ASP A C 1
ATOM 794 O O . ASP A 1 97 ? 6.834 -11.857 -16.803 1.00 89.38 97 ASP A O 1
ATOM 798 N N . PRO A 1 98 ? 7.882 -13.754 -17.397 1.00 89.44 98 PRO A N 1
ATOM 799 C CA . PRO A 1 98 ? 6.971 -14.074 -18.501 1.00 89.44 98 PRO A CA 1
ATOM 800 C C . PRO A 1 98 ? 5.503 -14.241 -18.096 1.00 89.44 98 PRO A C 1
ATOM 802 O O . PRO A 1 98 ? 4.614 -14.121 -18.934 1.00 89.44 98 PRO A O 1
ATOM 805 N N . SER A 1 99 ? 5.243 -14.549 -16.827 1.00 89.75 99 SER A N 1
ATOM 806 C CA . SER A 1 99 ? 3.893 -14.676 -16.282 1.00 89.75 99 SER A CA 1
ATOM 807 C C . SER A 1 99 ? 3.311 -13.339 -15.801 1.00 89.75 99 SER A C 1
ATOM 809 O O . SER A 1 99 ? 2.144 -13.289 -15.406 1.00 89.75 99 SER A O 1
ATOM 811 N N . MET A 1 100 ? 4.090 -12.250 -15.846 1.00 92.25 100 MET A N 1
ATOM 812 C CA . MET A 1 100 ? 3.605 -10.892 -15.616 1.00 92.25 100 MET A CA 1
ATOM 813 C C . MET A 1 100 ? 2.785 -10.419 -16.813 1.00 92.25 100 MET A C 1
ATOM 815 O O . MET A 1 100 ? 3.260 -10.388 -17.949 1.00 92.25 100 MET A O 1
ATOM 819 N N . ARG A 1 101 ? 1.560 -9.971 -16.552 1.00 95.00 101 ARG A N 1
ATOM 820 C CA . ARG A 1 101 ? 0.740 -9.327 -17.577 1.00 95.00 101 ARG A CA 1
ATOM 821 C C . ARG A 1 101 ? 1.264 -7.920 -17.845 1.00 95.00 101 ARG A C 1
ATOM 823 O O . ARG A 1 101 ? 1.639 -7.204 -16.916 1.00 95.00 101 ARG A O 1
ATOM 830 N N . VAL A 1 102 ? 1.249 -7.514 -19.108 1.00 95.50 102 VAL A N 1
ATOM 831 C CA . VAL A 1 102 ? 1.710 -6.192 -19.540 1.00 95.50 102 VAL A CA 1
ATOM 832 C C . VAL A 1 102 ? 0.545 -5.457 -20.187 1.00 95.50 102 VAL A C 1
ATOM 834 O O . VAL A 1 102 ? -0.103 -5.999 -21.078 1.00 95.50 102 VAL A O 1
ATOM 837 N N . ALA A 1 103 ? 0.279 -4.246 -19.712 1.00 95.38 103 ALA A N 1
ATOM 838 C CA . ALA A 1 103 ? -0.729 -3.348 -20.254 1.00 95.38 103 ALA A CA 1
ATOM 839 C C . ALA A 1 103 ? -0.024 -2.167 -20.943 1.00 95.38 103 ALA A C 1
ATOM 841 O O . ALA A 1 103 ? 0.633 -1.367 -20.269 1.00 95.38 103 ALA A O 1
ATOM 842 N N . PRO A 1 104 ? -0.119 -2.030 -22.270 1.00 91.88 104 PRO A N 1
ATOM 843 C CA . PRO A 1 104 ? 0.334 -0.826 -22.949 1.00 91.88 104 PRO A CA 1
ATOM 844 C C . PRO A 1 104 ? -0.449 0.401 -22.466 1.00 91.88 104 PRO A C 1
ATOM 846 O O . PRO A 1 104 ? -1.674 0.380 -22.373 1.00 91.88 104 PRO A O 1
ATOM 849 N N . LEU A 1 105 ? 0.246 1.505 -22.182 1.00 86.94 105 LEU A N 1
ATOM 850 C CA . LEU A 1 105 ? -0.359 2.724 -21.632 1.00 86.94 105 LEU A CA 1
ATOM 851 C C . LEU A 1 105 ? -1.491 3.279 -22.513 1.00 86.94 105 LEU A C 1
ATOM 853 O O . LEU A 1 105 ? -2.471 3.803 -21.990 1.00 86.94 105 LEU A O 1
ATOM 857 N N . HIS A 1 106 ? -1.357 3.153 -23.834 1.00 83.75 106 HIS A N 1
ATOM 858 C CA . HIS A 1 106 ? -2.339 3.633 -24.809 1.00 83.75 106 HIS A CA 1
ATOM 859 C C . HIS A 1 106 ? -3.617 2.774 -24.871 1.00 83.75 106 HIS A C 1
ATOM 861 O O . HIS A 1 106 ? -4.602 3.202 -25.462 1.00 83.75 106 HIS A O 1
ATOM 867 N N . GLU A 1 107 ? -3.625 1.583 -24.263 1.00 88.38 107 GLU A N 1
ATOM 868 C CA . GLU A 1 107 ? -4.824 0.740 -24.137 1.00 88.38 107 GLU A CA 1
ATOM 869 C C . GLU A 1 107 ? -5.656 1.079 -22.890 1.00 88.38 107 GLU A C 1
ATOM 871 O O . GLU A 1 107 ? -6.761 0.559 -22.716 1.00 88.38 107 GLU A O 1
ATOM 876 N N . LEU A 1 108 ? -5.147 1.938 -21.998 1.00 84.06 108 LEU A N 1
ATOM 877 C CA . LEU A 1 108 ? -5.898 2.385 -20.829 1.00 84.06 108 LEU A CA 1
ATOM 878 C C . LEU A 1 108 ? -6.913 3.450 -21.245 1.00 84.06 108 LEU A C 1
ATOM 880 O O . LEU A 1 108 ? -6.555 4.555 -21.654 1.00 84.06 108 LEU A O 1
ATOM 884 N N . SER A 1 109 ? -8.193 3.139 -21.077 1.00 83.25 109 SER A N 1
ATOM 885 C CA . SER A 1 109 ? -9.306 4.013 -21.453 1.00 83.25 109 SER A CA 1
ATOM 886 C C . SER A 1 109 ? -10.074 4.512 -20.228 1.00 83.25 109 SER A C 1
ATOM 888 O O . SER A 1 109 ? -9.819 4.093 -19.096 1.00 83.25 109 SER A O 1
ATOM 890 N N . SER A 1 110 ? -11.001 5.453 -20.442 1.00 81.19 110 SER A N 1
ATOM 891 C CA . SER A 1 110 ? -11.905 5.973 -19.399 1.00 81.19 110 SER A CA 1
ATOM 892 C C . SER A 1 110 ? -11.187 6.458 -18.135 1.00 81.19 110 SER A C 1
ATOM 894 O O . SER A 1 110 ? -11.700 6.341 -17.021 1.00 81.19 110 SER A O 1
ATOM 896 N N . ARG A 1 111 ? -9.980 7.003 -18.318 1.00 77.44 111 ARG A N 1
ATOM 897 C CA . ARG A 1 111 ? -9.107 7.437 -17.232 1.00 77.44 111 ARG A CA 1
ATOM 898 C C . ARG A 1 111 ? -9.753 8.605 -16.481 1.00 77.44 111 ARG A C 1
ATOM 900 O O . ARG A 1 111 ? -10.201 9.595 -17.064 1.00 77.44 111 ARG A O 1
ATOM 907 N N . ARG A 1 112 ? -9.846 8.464 -15.163 1.00 74.69 112 ARG A N 1
ATOM 908 C CA . ARG A 1 112 ? -10.432 9.432 -14.235 1.00 74.69 112 ARG A CA 1
ATOM 909 C C . ARG A 1 112 ? -9.499 9.601 -13.054 1.00 74.69 112 ARG A C 1
ATOM 911 O O . ARG A 1 112 ? -9.016 8.624 -12.491 1.00 74.69 112 ARG A O 1
ATOM 918 N N . TYR A 1 113 ? -9.275 10.844 -12.655 1.00 75.56 113 TYR A N 1
ATOM 919 C CA . TYR A 1 113 ? -8.494 11.137 -11.462 1.00 75.56 113 TYR A CA 1
ATOM 920 C C . TYR A 1 113 ? -9.106 10.456 -10.233 1.00 75.56 113 TYR A C 1
ATOM 922 O O . TYR A 1 113 ? -10.295 10.637 -9.964 1.00 75.56 113 TYR A O 1
ATOM 930 N N . LEU A 1 114 ? -8.288 9.708 -9.490 1.00 72.31 114 LEU A N 1
ATOM 931 C CA . LEU A 1 114 ? -8.681 9.106 -8.218 1.00 72.31 114 LEU A CA 1
ATOM 932 C C . LEU A 1 114 ? -7.929 9.765 -7.058 1.00 72.31 114 LEU A C 1
ATOM 934 O O . LEU A 1 114 ? -8.544 10.245 -6.108 1.00 72.31 114 LEU A O 1
ATOM 938 N N . ALA A 1 115 ? -6.601 9.816 -7.154 1.00 70.69 115 ALA A N 1
ATOM 939 C CA . ALA A 1 115 ? -5.731 10.447 -6.170 1.00 70.69 115 ALA A CA 1
ATOM 940 C C . ALA A 1 115 ? -4.404 10.875 -6.815 1.00 70.69 115 ALA A C 1
ATOM 942 O O . ALA A 1 115 ? -4.156 10.657 -8.002 1.00 70.69 115 ALA A O 1
ATOM 943 N N . GLN A 1 116 ? -3.515 11.488 -6.030 1.00 69.44 116 GLN A N 1
ATOM 944 C CA . GLN A 1 116 ? -2.143 11.712 -6.476 1.00 69.44 116 GLN A CA 1
ATOM 945 C C . GLN A 1 116 ? -1.526 10.371 -6.890 1.00 69.44 116 GLN A C 1
ATOM 947 O O . GLN A 1 116 ? -1.605 9.408 -6.135 1.00 69.44 116 GLN A O 1
ATOM 952 N N . SER A 1 117 ? -0.930 10.311 -8.083 1.00 74.75 117 SER A N 1
ATOM 953 C CA . SER A 1 117 ? -0.362 9.090 -8.681 1.00 74.75 117 SER A CA 1
ATOM 954 C C . SER A 1 117 ? -1.349 7.963 -9.000 1.00 74.75 117 SER A C 1
ATOM 956 O O . SER A 1 117 ? -0.905 6.897 -9.404 1.00 74.75 117 SER A O 1
ATOM 958 N N . ALA A 1 118 ? -2.663 8.165 -8.868 1.00 79.12 118 ALA A N 1
ATOM 959 C CA . ALA A 1 118 ? -3.640 7.102 -9.083 1.00 79.12 118 ALA A CA 1
ATOM 960 C C . ALA A 1 118 ? -4.825 7.568 -9.930 1.00 79.12 118 ALA A C 1
ATOM 962 O O . ALA A 1 118 ? -5.438 8.610 -9.676 1.00 79.12 118 ALA A O 1
ATOM 963 N N . GLU A 1 119 ? -5.186 6.755 -10.913 1.00 81.12 119 GLU A N 1
ATOM 964 C CA . GLU A 1 119 ? -6.319 6.988 -11.799 1.00 81.12 119 GLU A CA 1
ATOM 965 C C . GLU A 1 119 ? -7.204 5.750 -11.849 1.00 81.12 119 GLU A C 1
ATOM 967 O O . GLU A 1 119 ? -6.711 4.629 -11.893 1.00 81.12 119 GLU A O 1
ATOM 972 N N . LEU A 1 120 ? -8.516 5.945 -11.865 1.00 82.75 120 LEU A N 1
ATOM 973 C CA . LEU A 1 120 ? -9.459 4.890 -12.205 1.00 82.75 120 LEU A CA 1
ATOM 974 C C . LEU A 1 120 ? -9.531 4.789 -13.730 1.00 82.75 120 LEU A C 1
ATOM 976 O O . LEU A 1 120 ? -9.656 5.812 -14.398 1.00 82.75 120 LEU A O 1
ATOM 980 N N . CYS A 1 121 ? -9.441 3.591 -14.288 1.00 83.12 121 CYS A N 1
ATOM 981 C CA . CYS A 1 121 ? -9.427 3.371 -15.730 1.00 83.12 121 CYS A CA 1
ATOM 982 C C . CYS A 1 121 ? -10.015 2.005 -16.089 1.00 83.12 121 CYS A C 1
ATOM 984 O O . CYS A 1 121 ? -10.260 1.169 -15.219 1.00 83.12 121 CYS A O 1
ATOM 986 N N . SER A 1 122 ? -10.219 1.779 -17.381 1.00 87.44 122 SER A N 1
ATOM 987 C CA . SER A 1 122 ? -10.650 0.494 -17.923 1.00 87.44 122 SER A CA 1
ATOM 988 C C . SER A 1 122 ? -9.556 -0.058 -18.839 1.00 87.44 122 SER A C 1
ATOM 990 O O . SER A 1 122 ? -8.943 0.687 -19.608 1.00 87.44 122 SER A O 1
ATOM 992 N N . TRP A 1 123 ? -9.319 -1.367 -18.768 1.00 92.94 123 TRP A N 1
ATOM 993 C CA . TRP A 1 123 ? -8.379 -2.086 -19.630 1.00 92.94 123 TRP A CA 1
ATOM 994 C C . TRP A 1 123 ? -8.981 -3.441 -19.990 1.00 92.94 123 TRP A C 1
ATOM 996 O O . TRP A 1 123 ? -9.363 -4.187 -19.089 1.00 92.94 123 TRP A O 1
ATOM 1006 N N . GLU A 1 124 ? -9.053 -3.780 -21.281 1.00 88.88 124 GLU A N 1
ATOM 1007 C CA . GLU A 1 124 ? -9.712 -5.012 -21.748 1.00 88.88 124 GLU A CA 1
ATOM 1008 C C . GLU A 1 124 ? -9.127 -6.272 -21.097 1.00 88.88 124 GLU A C 1
ATOM 1010 O O . GLU A 1 124 ? -9.851 -7.215 -20.772 1.00 88.88 124 GLU A O 1
ATOM 1015 N N . GLY A 1 125 ? -7.824 -6.261 -20.800 1.00 85.44 125 GLY A N 1
ATOM 1016 C CA . GLY A 1 125 ? -7.174 -7.352 -20.087 1.00 85.44 125 GLY A CA 1
ATOM 1017 C C . GLY A 1 125 ? -7.725 -7.590 -18.671 1.00 85.44 125 GLY A C 1
ATOM 1018 O O . GLY A 1 125 ? -7.693 -8.722 -18.184 1.00 85.44 125 GLY A O 1
ATOM 1019 N N . ALA A 1 126 ? -8.257 -6.585 -17.984 1.00 81.94 126 ALA A N 1
ATOM 1020 C CA . ALA A 1 126 ? -8.818 -6.757 -16.643 1.00 81.94 126 ALA A CA 1
ATOM 1021 C C . ALA A 1 126 ? -10.259 -7.307 -16.645 1.00 81.94 126 ALA A C 1
ATOM 1023 O O . ALA A 1 126 ? -10.795 -7.615 -15.579 1.00 81.94 126 ALA A O 1
ATOM 1024 N N . GLY A 1 127 ? -10.877 -7.470 -17.820 1.00 81.88 127 GLY A N 1
ATOM 1025 C CA . GLY A 1 127 ? -12.292 -7.805 -17.947 1.00 81.88 127 GLY A CA 1
ATOM 1026 C C . GLY A 1 127 ? -13.195 -6.572 -17.778 1.00 81.88 127 GLY A C 1
ATOM 1027 O O . GLY A 1 127 ? -12.757 -5.452 -18.025 1.00 81.88 127 GLY A O 1
ATOM 1028 N N . PRO A 1 128 ? -14.467 -6.747 -17.379 1.00 71.12 128 PRO A N 1
ATOM 1029 C CA . PRO A 1 128 ? -15.456 -5.664 -17.371 1.00 71.12 128 PRO A CA 1
ATOM 1030 C C . PRO A 1 128 ? -15.329 -4.690 -16.186 1.00 71.12 128 PRO A C 1
ATOM 1032 O O . PRO A 1 128 ? -16.133 -3.768 -16.072 1.00 71.12 128 PRO A O 1
ATOM 1035 N N . SER A 1 129 ? -14.379 -4.910 -15.277 1.00 79.50 129 SER A N 1
ATOM 1036 C CA . SER A 1 129 ? -14.248 -4.132 -14.044 1.00 79.50 129 SER A CA 1
ATOM 1037 C C . SER A 1 129 ? -13.280 -2.965 -14.216 1.00 79.50 129 SER A C 1
ATOM 1039 O O . SER A 1 129 ? -12.199 -3.130 -14.781 1.00 79.50 129 SER A O 1
ATOM 1041 N N . ASP A 1 130 ? -13.633 -1.810 -13.650 1.00 82.75 130 ASP A N 1
ATOM 1042 C CA . ASP A 1 130 ? -12.697 -0.694 -13.507 1.00 82.75 130 ASP A CA 1
ATOM 1043 C C . ASP A 1 130 ? -11.495 -1.107 -12.634 1.00 82.75 130 ASP A C 1
ATOM 1045 O O . ASP A 1 130 ? -11.629 -1.809 -11.624 1.00 82.75 130 ASP A O 1
ATOM 1049 N N . VAL A 1 131 ? -10.312 -0.636 -13.019 1.00 92.38 131 VAL A N 1
ATOM 1050 C CA . VAL A 1 131 ? -9.036 -0.867 -12.336 1.00 92.38 131 VAL A CA 1
ATOM 1051 C C . VAL A 1 131 ? -8.361 0.453 -11.996 1.00 92.38 131 VAL A C 1
ATOM 1053 O O . VAL A 1 131 ? -8.618 1.491 -12.605 1.00 92.38 131 VAL A O 1
ATOM 1056 N N . VAL A 1 132 ? -7.474 0.422 -11.010 1.00 91.56 132 VAL A N 1
ATOM 1057 C CA . VAL A 1 132 ? -6.663 1.569 -10.616 1.00 91.56 132 VAL A CA 1
ATOM 1058 C C . VAL A 1 132 ? -5.307 1.472 -11.294 1.00 91.56 132 VAL A C 1
ATOM 1060 O O . VAL A 1 132 ? -4.575 0.505 -11.099 1.00 91.56 132 VAL A O 1
ATOM 1063 N N . PHE A 1 133 ? -4.963 2.496 -12.065 1.00 91.62 133 PHE A N 1
ATOM 1064 C CA . PHE A 1 133 ? -3.623 2.723 -12.574 1.00 91.62 133 PHE A CA 1
ATOM 1065 C C . PHE A 1 133 ? -2.834 3.577 -11.584 1.00 91.62 133 PHE A C 1
ATOM 1067 O O . PHE A 1 133 ? -3.091 4.777 -11.453 1.00 91.62 133 PHE A O 1
ATOM 1074 N N . LYS A 1 134 ? -1.866 2.961 -10.895 1.00 91.00 134 LYS A N 1
ATOM 1075 C CA . LYS A 1 134 ? -0.878 3.675 -10.079 1.00 91.00 134 LYS A CA 1
ATOM 1076 C C . LYS A 1 134 ? 0.339 4.004 -10.939 1.00 91.00 134 LYS A C 1
ATOM 1078 O O . LYS A 1 134 ? 1.026 3.099 -11.412 1.00 91.00 134 LYS A O 1
ATOM 1083 N N . GLN A 1 135 ? 0.587 5.291 -11.156 1.00 85.06 135 GLN A N 1
ATOM 1084 C CA . GLN A 1 135 ? 1.622 5.815 -12.049 1.00 85.06 135 GLN A CA 1
ATOM 1085 C C . GLN A 1 135 ? 2.859 6.296 -11.286 1.00 85.06 135 GLN A C 1
ATOM 1087 O O . GLN A 1 135 ? 2.760 6.783 -10.161 1.00 85.06 135 GLN A O 1
ATOM 1092 N N . VAL A 1 136 ? 4.032 6.216 -11.918 1.00 76.12 136 VAL A N 1
ATOM 1093 C CA . VAL A 1 136 ? 5.254 6.842 -11.393 1.00 76.12 136 VAL A CA 1
ATOM 1094 C C . VAL A 1 136 ? 5.076 8.366 -11.391 1.00 76.12 136 VAL A C 1
ATOM 1096 O O . VAL A 1 136 ? 4.732 8.949 -12.419 1.00 76.12 136 VAL A O 1
ATOM 1099 N N . LEU A 1 137 ? 5.326 9.019 -10.253 1.00 66.75 137 LEU A N 1
ATOM 1100 C CA . LEU A 1 137 ? 5.292 10.481 -10.135 1.00 66.75 137 LEU A CA 1
ATOM 1101 C C . LEU A 1 137 ? 6.590 11.151 -10.593 1.00 66.75 137 LEU A C 1
ATOM 1103 O O . LEU A 1 137 ? 7.667 10.551 -10.561 1.00 66.75 137 LEU A O 1
ATOM 1107 N N . HIS A 1 138 ? 6.496 12.446 -10.926 1.00 55.78 138 HIS A N 1
ATOM 1108 C CA . HIS A 1 138 ? 7.675 13.298 -11.068 1.00 55.78 138 HIS A CA 1
ATOM 1109 C C . HIS A 1 138 ? 8.379 13.428 -9.717 1.00 55.78 138 HIS A C 1
ATOM 1111 O O . HIS A 1 138 ? 7.868 14.075 -8.803 1.00 55.78 138 HIS A O 1
ATOM 1117 N N . GLY A 1 139 ? 9.573 12.864 -9.594 1.00 56.53 139 GLY A N 1
ATOM 1118 C CA . GLY A 1 139 ? 10.378 13.034 -8.395 1.00 56.53 139 GLY A CA 1
ATOM 1119 C C . GLY A 1 139 ? 11.611 12.152 -8.406 1.00 56.53 139 GLY A C 1
ATOM 1120 O O . GLY A 1 139 ? 11.635 11.079 -9.013 1.00 56.53 139 GLY A O 1
ATOM 1121 N N . TRP A 1 140 ? 12.661 12.619 -7.739 1.00 58.72 140 TRP A N 1
ATOM 1122 C CA . TRP A 1 140 ? 13.858 11.815 -7.554 1.00 58.72 140 TRP A CA 1
ATOM 1123 C C . TRP A 1 140 ? 13.532 10.615 -6.655 1.00 58.72 140 TRP A C 1
ATOM 1125 O O . TRP A 1 140 ? 13.028 10.783 -5.548 1.00 58.72 140 TRP A O 1
ATOM 1135 N N . GLY A 1 141 ? 13.787 9.401 -7.148 1.00 69.00 141 GLY A N 1
ATOM 1136 C CA . GLY A 1 141 ? 13.548 8.153 -6.413 1.00 69.00 141 GLY A CA 1
ATOM 1137 C C . GLY A 1 141 ? 12.123 7.581 -6.487 1.00 69.00 141 GLY A C 1
ATOM 1138 O O . GLY A 1 141 ? 11.921 6.449 -6.048 1.00 69.00 141 GLY A O 1
ATOM 1139 N N . GLU A 1 142 ? 11.157 8.287 -7.086 1.00 74.00 142 GLU A N 1
ATOM 1140 C CA . GLU A 1 142 ? 9.754 7.836 -7.175 1.00 74.00 142 GLU A CA 1
ATOM 1141 C C . GLU A 1 142 ? 9.593 6.556 -8.009 1.00 74.00 142 GLU A C 1
ATOM 1143 O O . GLU A 1 142 ? 8.866 5.639 -7.627 1.00 74.00 142 GLU A O 1
ATOM 1148 N N . SER A 1 143 ? 10.340 6.432 -9.109 1.00 79.44 143 SER A N 1
ATOM 1149 C CA . SER A 1 143 ? 10.349 5.213 -9.928 1.00 79.44 143 SER A CA 1
ATOM 1150 C C . SER A 1 143 ? 10.871 4.003 -9.155 1.00 79.44 143 SER A C 1
ATOM 1152 O O . SER A 1 143 ? 10.263 2.937 -9.188 1.00 79.44 143 SER A O 1
ATOM 1154 N N . GLY A 1 144 ? 11.954 4.173 -8.392 1.00 83.06 144 GLY A N 1
ATOM 1155 C CA . GLY A 1 144 ? 12.525 3.118 -7.555 1.00 83.06 144 GLY A CA 1
ATOM 1156 C C . GLY A 1 144 ? 11.563 2.627 -6.470 1.00 83.06 144 GLY A C 1
ATOM 1157 O O . GLY A 1 144 ? 11.489 1.421 -6.228 1.00 83.06 144 GLY A O 1
ATOM 1158 N N . ARG A 1 145 ? 10.797 3.540 -5.855 1.00 83.31 145 ARG A N 1
ATOM 1159 C CA . ARG A 1 145 ? 9.737 3.202 -4.888 1.00 83.31 145 ARG A CA 1
ATOM 1160 C C . ARG A 1 145 ? 8.644 2.364 -5.541 1.00 83.31 145 ARG A C 1
ATOM 1162 O O . ARG A 1 145 ? 8.318 1.295 -5.034 1.00 83.31 145 ARG A O 1
ATOM 1169 N N . LEU A 1 146 ? 8.156 2.787 -6.706 1.00 87.81 146 LEU A N 1
ATOM 1170 C CA . LEU A 1 146 ? 7.112 2.050 -7.412 1.00 87.81 146 LEU A CA 1
ATOM 1171 C C . LEU A 1 146 ? 7.594 0.672 -7.897 1.00 87.81 146 LEU A C 1
ATOM 1173 O O . LEU A 1 146 ? 6.852 -0.302 -7.821 1.00 87.81 146 LEU A O 1
ATOM 1177 N N . TYR A 1 147 ? 8.849 0.545 -8.343 1.00 90.06 147 TYR A N 1
ATOM 1178 C CA . TYR A 1 147 ? 9.412 -0.756 -8.726 1.00 90.06 147 TYR A CA 1
ATOM 1179 C C . TYR A 1 147 ? 9.487 -1.720 -7.540 1.00 90.06 147 TYR A C 1
ATOM 1181 O O . TYR A 1 147 ? 9.194 -2.904 -7.707 1.00 90.06 147 TYR A O 1
ATOM 1189 N N . ARG A 1 148 ? 9.822 -1.220 -6.342 1.00 90.12 148 ARG A N 1
ATOM 1190 C CA . ARG A 1 148 ? 9.769 -2.001 -5.094 1.00 90.12 148 ARG A CA 1
ATOM 1191 C C . ARG A 1 148 ? 8.367 -2.476 -4.768 1.00 90.12 148 ARG A C 1
ATOM 1193 O O . ARG A 1 148 ? 8.209 -3.642 -4.419 1.00 90.12 148 ARG A O 1
ATOM 1200 N N . GLU A 1 149 ? 7.370 -1.620 -4.935 1.00 92.56 149 GLU A N 1
ATOM 1201 C CA . GLU A 1 149 ? 5.977 -2.006 -4.726 1.00 92.56 149 GLU A CA 1
ATOM 1202 C C . GLU A 1 149 ? 5.538 -3.089 -5.723 1.00 92.56 149 GLU A C 1
ATOM 1204 O O . GLU A 1 149 ? 5.002 -4.111 -5.305 1.00 92.56 149 GLU A O 1
ATOM 1209 N N . ILE A 1 150 ? 5.855 -2.945 -7.017 1.00 93.31 150 ILE A N 1
ATOM 1210 C CA . ILE A 1 150 ? 5.572 -3.979 -8.032 1.00 93.31 150 ILE A CA 1
ATOM 1211 C C . ILE A 1 150 ? 6.222 -5.316 -7.647 1.00 93.31 150 ILE A C 1
ATOM 1213 O O . ILE A 1 150 ? 5.568 -6.358 -7.683 1.00 93.31 150 ILE A O 1
ATOM 1217 N N . ALA A 1 151 ? 7.496 -5.299 -7.250 1.00 92.81 151 ALA A N 1
ATOM 1218 C CA . ALA A 1 151 ? 8.216 -6.504 -6.852 1.00 92.81 151 ALA A CA 1
ATOM 1219 C C . ALA A 1 151 ? 7.636 -7.164 -5.597 1.00 92.81 151 ALA A C 1
ATOM 1221 O O . ALA A 1 151 ? 7.534 -8.392 -5.548 1.00 92.81 151 ALA A O 1
ATOM 1222 N N . LEU A 1 152 ? 7.229 -6.365 -4.609 1.00 92.31 152 LEU A N 1
ATOM 1223 C CA . LEU A 1 152 ? 6.569 -6.860 -3.409 1.00 92.31 152 LEU A CA 1
ATOM 1224 C C . LEU A 1 152 ? 5.223 -7.498 -3.745 1.00 92.31 152 LEU A C 1
ATOM 1226 O O . LEU A 1 152 ? 4.992 -8.643 -3.372 1.00 92.31 152 LEU A O 1
ATOM 1230 N N . LEU A 1 153 ? 4.347 -6.787 -4.459 1.00 91.81 153 LEU A N 1
ATOM 1231 C CA . LEU A 1 153 ? 3.027 -7.308 -4.817 1.00 91.81 153 LEU A CA 1
ATOM 1232 C C . LEU A 1 153 ? 3.150 -8.597 -5.634 1.00 91.81 153 LEU A C 1
ATOM 1234 O O . LEU A 1 153 ? 2.389 -9.537 -5.417 1.00 91.81 153 LEU A O 1
ATOM 1238 N N . ARG A 1 154 ? 4.161 -8.679 -6.505 1.00 89.75 154 ARG A N 1
ATOM 1239 C CA . ARG A 1 154 ? 4.447 -9.893 -7.266 1.00 89.75 154 ARG A CA 1
ATOM 1240 C C . ARG A 1 154 ? 4.934 -11.049 -6.391 1.00 89.75 154 ARG A C 1
ATOM 1242 O O . ARG A 1 154 ? 4.496 -12.179 -6.579 1.00 89.75 154 ARG A O 1
ATOM 1249 N N . TYR A 1 155 ? 5.824 -10.785 -5.437 1.00 89.19 155 TYR A N 1
ATOM 1250 C CA . TYR A 1 155 ? 6.274 -11.794 -4.472 1.00 89.19 155 TYR A CA 1
ATOM 1251 C C . TYR A 1 155 ? 5.111 -12.319 -3.620 1.00 89.19 155 TYR A C 1
ATOM 1253 O O . TYR A 1 155 ? 4.954 -13.522 -3.437 1.00 89.19 155 TYR A O 1
ATOM 1261 N N . LEU A 1 156 ? 4.259 -11.414 -3.145 1.00 86.69 156 LEU A N 1
ATOM 1262 C CA . LEU A 1 156 ? 3.075 -11.750 -2.364 1.00 86.69 156 LEU A CA 1
ATOM 1263 C C . LEU A 1 156 ? 2.073 -12.618 -3.146 1.00 86.69 156 LEU A C 1
ATOM 1265 O O . LEU A 1 156 ? 1.417 -13.473 -2.559 1.00 86.69 156 LEU A O 1
ATOM 1269 N N . GLU A 1 157 ? 1.966 -12.421 -4.461 1.00 82.44 157 GLU A N 1
ATOM 1270 C CA . GLU A 1 157 ? 1.102 -13.216 -5.338 1.00 82.44 157 GLU A CA 1
ATOM 1271 C C . GLU A 1 157 ? 1.646 -14.632 -5.595 1.00 82.44 157 GLU A C 1
ATOM 1273 O O . GLU A 1 157 ? 0.879 -15.594 -5.587 1.00 82.44 157 GLU A O 1
ATOM 1278 N N . LEU A 1 158 ? 2.955 -14.763 -5.837 1.00 78.81 158 LEU A N 1
ATOM 1279 C CA . LEU A 1 158 ? 3.568 -16.019 -6.283 1.00 78.81 158 LEU A CA 1
ATOM 1280 C C . LEU A 1 158 ? 4.077 -16.905 -5.142 1.00 78.81 158 LEU A C 1
ATOM 1282 O O . LEU A 1 158 ? 3.965 -18.129 -5.211 1.00 78.81 158 LEU A O 1
ATOM 1286 N N . ASP A 1 159 ? 4.677 -16.297 -4.121 1.00 67.00 159 ASP A N 1
ATOM 1287 C CA . ASP A 1 159 ? 5.590 -16.992 -3.210 1.00 67.00 159 ASP A CA 1
ATOM 1288 C C . ASP A 1 159 ? 5.057 -17.101 -1.781 1.00 67.00 159 ASP A C 1
ATOM 1290 O O . ASP A 1 159 ? 5.541 -17.927 -1.007 1.00 67.00 159 ASP A O 1
ATOM 1294 N N . VAL A 1 160 ? 4.045 -16.309 -1.416 1.00 63.22 160 VAL A N 1
ATOM 1295 C CA . VAL A 1 160 ? 3.383 -16.413 -0.111 1.00 63.22 160 VAL A CA 1
ATOM 1296 C C . VAL A 1 160 ? 2.177 -17.345 -0.252 1.00 63.22 160 VAL A C 1
ATOM 1298 O O . VAL A 1 160 ? 1.158 -16.950 -0.823 1.00 63.22 160 VAL A O 1
ATOM 1301 N N . PRO A 1 161 ? 2.238 -18.597 0.254 1.00 52.62 161 PRO A N 1
ATOM 1302 C CA . PRO A 1 161 ? 1.147 -19.539 0.078 1.00 52.62 161 PRO A CA 1
ATOM 1303 C C . PRO A 1 161 ? -0.092 -19.016 0.802 1.00 52.62 161 PRO A C 1
ATOM 1305 O O . PRO A 1 161 ? -0.124 -18.956 2.031 1.00 52.62 161 PRO A O 1
ATOM 1308 N N . THR A 1 162 ? -1.167 -18.757 0.064 1.00 50.69 162 THR A N 1
ATOM 1309 C CA . THR A 1 162 ? -2.512 -18.500 0.609 1.00 50.69 162 THR A CA 1
ATOM 1310 C C . THR A 1 162 ? -3.152 -19.767 1.190 1.00 50.69 162 THR A C 1
ATOM 1312 O O . THR A 1 162 ? -4.375 -19.907 1.191 1.00 50.69 162 THR A O 1
ATOM 1315 N N . ARG A 1 163 ? -2.346 -20.728 1.679 1.00 37.47 163 ARG A N 1
ATOM 1316 C CA . ARG A 1 163 ? -2.843 -22.001 2.210 1.00 37.47 163 ARG A CA 1
ATOM 1317 C C . ARG A 1 163 ? -3.833 -21.703 3.338 1.00 37.47 163 ARG A C 1
ATOM 1319 O O . ARG A 1 163 ? -3.418 -21.195 4.384 1.00 37.47 163 ARG A O 1
ATOM 1326 N N . PRO A 1 164 ? -5.120 -22.053 3.177 1.00 40.72 164 PRO A N 1
ATOM 1327 C CA . PRO A 1 164 ? -6.044 -21.997 4.288 1.00 40.72 164 PRO A CA 1
ATOM 1328 C C . PRO A 1 164 ? -5.547 -23.006 5.322 1.00 40.72 164 PRO A C 1
ATOM 1330 O O . PRO A 1 164 ? -5.414 -24.196 5.025 1.00 40.72 164 PRO A O 1
ATOM 1333 N N . ARG A 1 165 ? -5.255 -22.553 6.546 1.00 39.72 165 ARG A N 1
ATOM 1334 C CA . ARG A 1 165 ? -5.211 -23.484 7.680 1.00 39.72 165 ARG A CA 1
ATOM 1335 C C . ARG A 1 165 ? -6.573 -24.197 7.735 1.00 39.72 165 ARG A C 1
ATOM 1337 O O . ARG A 1 165 ? -7.590 -23.520 7.571 1.00 39.72 165 ARG A O 1
ATOM 1344 N N . PRO A 1 166 ? -6.633 -25.521 7.962 1.00 33.09 166 PRO A N 1
ATOM 1345 C CA . PRO A 1 166 ? -7.910 -26.199 8.144 1.00 33.09 166 PRO A CA 1
ATOM 1346 C C . PRO A 1 166 ? -8.665 -25.535 9.305 1.00 33.09 166 PRO A C 1
ATOM 1348 O O . PRO A 1 166 ? -8.139 -25.455 10.413 1.00 33.09 166 PRO A O 1
ATOM 1351 N N . GLY A 1 167 ? -9.856 -24.997 9.028 1.00 39.59 167 GLY A N 1
ATOM 1352 C CA . GLY A 1 167 ? -10.676 -24.247 9.990 1.00 39.59 167 GLY A CA 1
ATOM 1353 C C . GLY A 1 167 ? -10.583 -22.717 9.903 1.00 39.59 167 GLY A C 1
ATOM 1354 O O . GLY A 1 167 ? -11.388 -22.039 10.533 1.00 39.59 167 GLY A O 1
ATOM 1355 N N . ALA A 1 168 ? -9.671 -22.152 9.105 1.00 38.28 168 ALA A N 1
ATOM 1356 C CA . ALA A 1 168 ? -9.647 -20.718 8.824 1.00 38.28 168 ALA A CA 1
ATOM 1357 C C . ALA A 1 168 ? -10.536 -20.422 7.608 1.00 38.28 168 ALA A C 1
ATOM 1359 O O . ALA A 1 168 ? -10.269 -20.904 6.505 1.00 38.28 168 ALA A O 1
ATOM 1360 N N . SER A 1 169 ? -11.590 -19.622 7.791 1.00 37.34 169 SER A N 1
ATOM 1361 C CA . SER A 1 169 ? -12.330 -19.012 6.682 1.00 37.34 169 SER A CA 1
ATOM 1362 C C . SER A 1 169 ? -11.336 -18.353 5.727 1.00 37.34 169 SER A C 1
ATOM 1364 O O . SER A 1 169 ? -10.590 -17.491 6.181 1.00 37.34 169 SER A O 1
ATOM 1366 N N . SER A 1 170 ? -11.303 -18.787 4.459 1.00 38.31 170 SER A N 1
ATOM 1367 C CA . SER A 1 170 ? -10.527 -18.236 3.330 1.00 38.31 170 SER A CA 1
ATOM 1368 C C . SER A 1 170 ? -9.879 -16.875 3.637 1.00 38.31 170 SER A C 1
ATOM 1370 O O . SER A 1 170 ? -10.471 -15.835 3.336 1.00 38.31 170 SER A O 1
ATOM 1372 N N . ARG A 1 171 ? -8.696 -16.861 4.271 1.00 49.81 171 ARG A N 1
ATOM 1373 C CA . ARG A 1 171 ? -8.053 -15.607 4.688 1.00 49.81 171 ARG A CA 1
ATOM 1374 C C . ARG A 1 171 ? -7.593 -14.883 3.431 1.00 49.81 171 ARG A C 1
ATOM 1376 O O . ARG A 1 171 ? -6.651 -15.300 2.763 1.00 49.81 171 ARG A O 1
ATOM 1383 N N . ARG A 1 172 ? -8.346 -13.848 3.066 1.00 59.00 172 ARG A N 1
ATOM 1384 C CA . ARG A 1 172 ? -8.087 -13.004 1.903 1.00 59.00 172 ARG A CA 1
ATOM 1385 C C . ARG A 1 172 ? -6.805 -12.221 2.165 1.00 59.00 172 ARG A C 1
ATOM 1387 O O . ARG A 1 172 ? -6.635 -11.651 3.234 1.00 59.00 172 ARG A O 1
ATOM 1394 N N . HIS A 1 173 ? -5.918 -12.200 1.180 1.00 72.50 173 HIS A N 1
ATOM 1395 C CA . HIS A 1 173 ? -4.655 -11.478 1.255 1.00 72.50 173 HIS A CA 1
ATOM 1396 C C . HIS A 1 173 ? -4.899 -9.972 1.528 1.00 72.50 173 HIS A C 1
ATOM 1398 O O . HIS A 1 173 ? -5.700 -9.370 0.795 1.00 72.50 173 HIS A O 1
ATOM 1404 N N . PRO A 1 174 ? -4.246 -9.363 2.541 1.00 85.31 174 PRO A N 1
ATOM 1405 C CA . PRO A 1 174 ? -4.515 -7.994 3.003 1.00 85.31 174 PRO A CA 1
ATOM 1406 C C . PRO A 1 174 ? -3.885 -6.913 2.112 1.00 85.31 174 PRO A C 1
ATOM 1408 O O . PRO A 1 174 ? -3.830 -5.754 2.497 1.00 85.31 174 PRO A O 1
ATOM 1411 N N . PHE A 1 175 ? -3.420 -7.268 0.915 1.00 91.19 175 PHE A N 1
ATOM 1412 C CA . PHE A 1 175 ? -2.919 -6.335 -0.096 1.00 91.19 175 PHE A CA 1
ATOM 1413 C C . PHE A 1 175 ? -3.716 -6.494 -1.389 1.00 91.19 175 PHE A C 1
ATOM 1415 O O . PHE A 1 175 ? -4.271 -7.569 -1.662 1.00 91.19 175 PHE A O 1
ATOM 1422 N N . LEU A 1 176 ? -3.760 -5.435 -2.196 1.00 90.31 176 LEU A N 1
ATOM 1423 C CA . LEU A 1 176 ? -4.360 -5.496 -3.526 1.00 90.31 176 LEU A CA 1
ATOM 1424 C C . LEU A 1 176 ? -3.483 -6.338 -4.463 1.00 90.31 176 LEU A C 1
ATOM 1426 O O . LEU A 1 176 ? -2.270 -6.135 -4.488 1.00 90.31 176 LEU A O 1
ATOM 1430 N N . PRO A 1 177 ? -4.059 -7.278 -5.232 1.00 89.62 177 PRO A N 1
ATOM 1431 C CA . PRO A 1 177 ? -3.282 -8.046 -6.192 1.00 89.62 177 PRO A CA 1
ATOM 1432 C C . PRO A 1 177 ? -2.788 -7.143 -7.326 1.00 89.62 177 PRO A C 1
ATOM 1434 O O . PRO A 1 177 ? -3.479 -6.215 -7.757 1.00 89.62 177 PRO A O 1
ATOM 1437 N N . LEU A 1 178 ? -1.598 -7.454 -7.826 1.00 92.19 178 LEU A N 1
ATOM 1438 C CA . LEU A 1 178 ? -1.054 -6.852 -9.032 1.00 92.19 178 LEU A CA 1
ATOM 1439 C C . LEU A 1 178 ? -1.751 -7.468 -10.253 1.00 92.19 178 LEU A C 1
ATOM 1441 O O . LEU A 1 178 ? -1.734 -8.679 -10.430 1.00 92.19 178 LEU A O 1
ATOM 1445 N N . ILE A 1 179 ? -2.380 -6.645 -11.091 1.00 94.06 179 ILE A N 1
ATOM 1446 C CA . ILE A 1 179 ? -3.058 -7.115 -12.309 1.00 94.06 179 ILE A CA 1
ATOM 1447 C C . ILE A 1 179 ? -2.087 -7.138 -13.485 1.00 94.06 179 ILE A C 1
ATOM 1449 O O . ILE A 1 179 ? -2.042 -8.120 -14.221 1.00 94.06 179 ILE A O 1
ATOM 1453 N N . ALA A 1 180 ? -1.362 -6.038 -13.696 1.00 95.12 180 ALA A N 1
ATOM 1454 C CA . ALA A 1 180 ? -0.436 -5.878 -14.810 1.00 95.12 180 ALA A CA 1
ATOM 1455 C C . ALA A 1 180 ? 0.590 -4.776 -14.534 1.00 95.12 180 ALA A C 1
ATOM 1457 O O . ALA A 1 180 ? 0.314 -3.816 -13.812 1.00 95.12 180 ALA A O 1
ATOM 1458 N N . CYS A 1 181 ? 1.748 -4.884 -15.175 1.00 96.12 181 CYS A N 1
ATOM 1459 C CA . CYS A 1 181 ? 2.709 -3.795 -15.309 1.00 96.12 181 CYS A CA 1
ATOM 1460 C C . CYS A 1 181 ? 2.319 -2.911 -16.504 1.00 96.12 181 CYS A C 1
ATOM 1462 O O . CYS A 1 181 ? 1.998 -3.432 -17.572 1.00 96.12 181 CYS A O 1
ATOM 1464 N N . VAL A 1 182 ? 2.340 -1.587 -16.336 1.00 94.56 182 VAL A N 1
ATOM 1465 C CA . VAL A 1 182 ? 1.994 -0.631 -17.397 1.00 94.56 182 VAL A CA 1
ATOM 1466 C C . VAL A 1 182 ? 3.260 -0.094 -18.049 1.00 94.56 182 VAL A C 1
ATOM 1468 O O . VAL A 1 182 ? 4.124 0.455 -17.356 1.00 94.56 182 VAL A O 1
ATOM 1471 N N . VAL A 1 183 ? 3.355 -0.209 -19.374 1.00 92.25 183 VAL A N 1
ATOM 1472 C CA . VAL A 1 183 ? 4.517 0.242 -20.162 1.00 92.25 183 VAL A CA 1
ATOM 1473 C C . VAL A 1 183 ? 4.119 1.199 -21.280 1.00 92.25 183 VAL A C 1
ATOM 1475 O O . VAL A 1 183 ? 2.985 1.175 -21.753 1.00 92.25 183 VAL A O 1
ATOM 1478 N N . ASP A 1 184 ? 5.043 2.052 -21.714 1.00 86.12 184 ASP A N 1
ATOM 1479 C CA . ASP A 1 184 ? 4.881 2.823 -22.951 1.00 86.12 184 ASP A CA 1
ATOM 1480 C C . ASP A 1 184 ? 5.444 2.088 -24.183 1.00 86.12 184 ASP A C 1
ATOM 1482 O O . ASP A 1 184 ? 5.854 0.930 -24.102 1.00 86.12 184 ASP A O 1
ATOM 1486 N N . ALA A 1 185 ? 5.450 2.765 -25.337 1.00 82.81 185 ALA A N 1
ATOM 1487 C CA . ALA A 1 185 ? 5.936 2.215 -26.604 1.00 82.81 185 ALA A CA 1
ATOM 1488 C C . ALA A 1 185 ? 7.427 1.817 -26.586 1.00 82.81 185 ALA A C 1
ATOM 1490 O O . ALA A 1 185 ? 7.838 0.983 -27.389 1.00 82.81 185 ALA A O 1
ATOM 1491 N N . ASP A 1 186 ? 8.220 2.374 -25.667 1.00 82.56 186 ASP A N 1
ATOM 1492 C CA . ASP A 1 186 ? 9.647 2.083 -25.506 1.00 82.56 186 ASP A CA 1
ATOM 1493 C C . ASP A 1 186 ? 9.909 1.002 -24.437 1.00 82.56 186 ASP A C 1
ATOM 1495 O O . ASP A 1 186 ? 11.054 0.802 -24.012 1.00 82.56 186 ASP A O 1
ATOM 1499 N N . GLU A 1 187 ? 8.857 0.305 -23.989 1.00 89.06 187 GLU A N 1
ATOM 1500 C CA . GLU A 1 187 ? 8.871 -0.661 -22.883 1.00 89.06 187 GLU A CA 1
ATOM 1501 C C . GLU A 1 187 ? 9.304 -0.041 -21.541 1.00 89.06 187 GLU A C 1
ATOM 1503 O O . GLU A 1 187 ? 9.752 -0.752 -20.635 1.00 89.06 187 GLU A O 1
ATOM 1508 N N . LEU A 1 188 ? 9.200 1.282 -21.372 1.00 87.75 188 LEU A N 1
ATOM 1509 C CA . LEU A 1 188 ? 9.497 1.924 -20.092 1.00 87.75 188 LEU A CA 1
ATOM 1510 C C . LEU A 1 188 ? 8.333 1.708 -19.133 1.00 87.75 188 LEU A C 1
ATOM 1512 O O . LEU A 1 188 ? 7.182 1.991 -19.462 1.00 87.75 188 LEU A O 1
ATOM 1516 N N . VAL A 1 189 ? 8.636 1.246 -17.920 1.00 90.25 189 VAL A N 1
ATOM 1517 C CA . VAL A 1 189 ? 7.613 1.006 -16.898 1.00 90.25 189 VAL A CA 1
ATOM 1518 C C . VAL A 1 189 ? 7.082 2.338 -16.376 1.00 90.25 189 VAL A C 1
ATOM 1520 O O . VAL A 1 189 ? 7.812 3.095 -15.733 1.00 90.25 189 VAL A O 1
ATOM 1523 N N . ARG A 1 190 ? 5.798 2.598 -16.635 1.00 87.31 190 ARG A N 1
ATOM 1524 C CA . ARG A 1 190 ? 5.061 3.808 -16.235 1.00 87.31 190 ARG A CA 1
ATOM 1525 C C . ARG A 1 190 ? 4.242 3.614 -14.968 1.00 87.31 190 ARG A C 1
ATOM 1527 O O . ARG A 1 190 ? 3.898 4.597 -14.317 1.00 87.31 190 ARG A O 1
ATOM 1534 N N . GLY A 1 191 ? 3.961 2.367 -14.606 1.00 92.56 191 GLY A N 1
ATOM 1535 C CA . GLY A 1 191 ? 3.326 2.032 -13.347 1.00 92.56 191 GLY A CA 1
ATOM 1536 C C . GLY A 1 191 ? 2.720 0.644 -13.340 1.00 92.56 191 GLY A C 1
ATOM 1537 O O . GLY A 1 191 ? 3.247 -0.256 -13.992 1.00 92.56 191 GLY A O 1
ATOM 1538 N N . PHE A 1 192 ? 1.627 0.461 -12.607 1.00 95.31 192 PHE A N 1
ATOM 1539 C CA . PHE A 1 192 ? 0.935 -0.821 -12.541 1.00 95.31 192 PHE A CA 1
ATOM 1540 C C . PHE A 1 192 ? -0.577 -0.678 -12.364 1.00 95.31 192 PHE A C 1
ATOM 1542 O O . PHE A 1 192 ? -1.074 0.370 -11.950 1.00 95.31 192 PHE A O 1
ATOM 1549 N N . LEU A 1 193 ? -1.296 -1.755 -12.683 1.00 95.56 193 LEU A N 1
ATOM 1550 C CA . LEU A 1 193 ? -2.733 -1.885 -12.476 1.00 95.56 193 LEU A CA 1
ATOM 1551 C C . LEU A 1 193 ? -3.027 -2.745 -11.245 1.00 95.56 193 LEU A C 1
ATOM 1553 O O . LEU A 1 193 ? -2.430 -3.810 -11.070 1.00 95.56 193 LEU A O 1
ATOM 1557 N N . CYS A 1 194 ? -3.993 -2.325 -10.437 1.00 94.38 194 CYS A N 1
ATOM 1558 C CA . CYS A 1 194 ? -4.571 -3.113 -9.349 1.00 94.38 194 CYS A CA 1
ATOM 1559 C C . CYS A 1 194 ? -6.100 -2.921 -9.294 1.00 94.38 194 CYS A C 1
ATOM 1561 O O . CYS A 1 194 ? -6.628 -2.003 -9.927 1.00 94.38 194 CYS A O 1
ATOM 1563 N N . PRO A 1 195 ? -6.857 -3.777 -8.586 1.00 92.25 195 PRO A N 1
ATOM 1564 C CA . PRO A 1 195 ? -8.286 -3.555 -8.397 1.00 92.25 195 PRO A CA 1
ATOM 1565 C C . PRO A 1 195 ? -8.559 -2.267 -7.620 1.00 92.25 195 PRO A C 1
ATOM 1567 O O . PRO A 1 195 ? -7.742 -1.834 -6.808 1.00 92.25 195 PRO A O 1
ATOM 1570 N N . TYR A 1 196 ? -9.751 -1.697 -7.792 1.00 90.94 196 TYR A N 1
ATOM 1571 C CA . TYR A 1 196 ? -10.223 -0.664 -6.876 1.00 90.94 196 TYR A CA 1
ATOM 1572 C C . TYR A 1 196 ? -10.401 -1.247 -5.466 1.00 90.94 196 TYR A C 1
ATOM 1574 O O . TYR A 1 196 ? -11.190 -2.166 -5.261 1.00 90.94 196 TYR A O 1
ATOM 1582 N N . GLY A 1 197 ? -9.635 -0.730 -4.503 1.00 88.62 197 GLY A N 1
ATOM 1583 C CA . GLY A 1 197 ? -9.594 -1.251 -3.133 1.00 88.62 197 GLY A CA 1
ATOM 1584 C C . GLY A 1 197 ? -10.615 -0.651 -2.167 1.00 88.62 197 GLY A C 1
ATOM 1585 O O . GLY A 1 197 ? -10.630 -1.048 -1.006 1.00 88.62 197 GLY A O 1
ATOM 1586 N N . GLY A 1 198 ? -11.439 0.298 -2.622 1.00 90.94 198 GLY A N 1
ATOM 1587 C CA . GLY A 1 198 ? -12.441 0.974 -1.800 1.00 90.94 198 GLY A CA 1
ATOM 1588 C C . GLY A 1 198 ? -12.000 2.332 -1.245 1.00 90.94 198 GLY A C 1
ATOM 1589 O O . GLY A 1 198 ? -11.140 3.016 -1.808 1.00 90.94 198 GLY A O 1
ATOM 1590 N N . THR A 1 199 ? -12.632 2.736 -0.146 1.00 92.94 199 THR A N 1
ATOM 1591 C CA . THR A 1 199 ? -12.484 4.067 0.453 1.00 92.94 199 THR A CA 1
ATOM 1592 C C . THR A 1 199 ? -11.357 4.067 1.491 1.00 92.94 199 THR A C 1
ATOM 1594 O O . THR A 1 199 ? -11.341 3.186 2.354 1.00 92.94 199 THR A O 1
ATOM 1597 N N . PRO A 1 200 ? -10.424 5.039 1.469 1.00 94.31 200 PRO A N 1
ATOM 1598 C CA . PRO A 1 200 ? -9.425 5.179 2.528 1.00 94.31 200 PRO A CA 1
ATOM 1599 C C . PRO A 1 200 ? -10.062 5.392 3.906 1.00 94.31 200 PRO A C 1
ATOM 1601 O O . PRO A 1 200 ? -11.064 6.105 4.018 1.00 94.31 200 PRO A O 1
ATOM 1604 N N . LEU A 1 201 ? -9.473 4.831 4.969 1.00 94.44 201 LEU A N 1
ATOM 1605 C CA . LEU A 1 201 ? -10.064 4.887 6.315 1.00 94.44 201 LEU A CA 1
ATOM 1606 C C . LEU A 1 201 ? -10.297 6.322 6.819 1.00 94.44 201 LEU A C 1
ATOM 1608 O O . LEU A 1 201 ? -11.281 6.573 7.514 1.00 94.44 201 LEU A O 1
ATOM 1612 N N . ASP A 1 202 ? -9.448 7.287 6.446 1.00 91.88 202 ASP A N 1
ATOM 1613 C CA . ASP A 1 202 ? -9.605 8.701 6.836 1.00 91.88 202 ASP A CA 1
ATOM 1614 C C . ASP A 1 202 ? -10.747 9.429 6.101 1.00 91.88 202 ASP A C 1
ATOM 1616 O O . ASP A 1 202 ? -11.081 10.570 6.443 1.00 91.88 202 ASP A O 1
ATOM 1620 N N . LYS A 1 203 ? -11.330 8.797 5.076 1.00 92.12 203 LYS A N 1
ATOM 1621 C CA . LYS A 1 203 ? -12.454 9.314 4.282 1.00 92.12 203 LYS A CA 1
ATOM 1622 C C . LYS A 1 203 ? -13.777 8.624 4.579 1.00 92.12 203 LYS A C 1
ATOM 1624 O O . LYS A 1 203 ? -14.785 9.025 3.999 1.00 92.12 203 LYS A O 1
ATOM 1629 N N . LEU A 1 204 ? -13.797 7.630 5.464 1.00 92.44 204 LEU A N 1
ATOM 1630 C CA . LEU A 1 204 ? -15.033 6.944 5.814 1.00 92.44 204 LEU A CA 1
ATOM 1631 C C . LEU A 1 204 ? -16.032 7.881 6.524 1.00 92.44 204 LEU A C 1
ATOM 1633 O O . LEU A 1 204 ? -15.634 8.889 7.123 1.00 92.44 204 LEU A O 1
ATOM 1637 N N . PRO A 1 205 ? -17.339 7.557 6.488 1.00 94.88 205 PRO A N 1
ATOM 1638 C CA . PRO A 1 205 ? -18.363 8.308 7.209 1.00 94.88 205 PRO A CA 1
ATOM 1639 C C . PRO A 1 205 ? -18.077 8.400 8.711 1.00 94.88 205 PRO A C 1
ATOM 1641 O O . PRO A 1 205 ? -17.370 7.565 9.275 1.00 94.88 205 PRO A O 1
ATOM 1644 N N . GLN A 1 206 ? -18.657 9.391 9.390 1.00 94.88 206 GLN A N 1
ATOM 1645 C CA . GLN A 1 206 ? -18.488 9.522 10.840 1.00 94.88 206 GLN A CA 1
ATOM 1646 C C . GLN A 1 206 ? -18.951 8.266 11.590 1.00 94.88 206 GLN A C 1
ATOM 1648 O O . GLN A 1 206 ? -19.957 7.661 11.221 1.00 94.88 206 GLN A O 1
ATOM 1653 N N . LYS A 1 207 ? -18.248 7.922 12.678 1.00 94.00 207 LYS A N 1
ATOM 1654 C CA . LYS A 1 207 ? -18.567 6.775 13.550 1.00 94.00 207 LYS A CA 1
ATOM 1655 C C . LYS A 1 207 ? -18.620 5.436 12.799 1.00 94.00 207 LYS A C 1
ATOM 1657 O O . LYS A 1 207 ? -19.490 4.607 13.052 1.00 94.00 207 LYS A O 1
ATOM 1662 N N . SER A 1 208 ? -17.708 5.225 11.855 1.00 95.12 208 SER A N 1
ATOM 1663 C CA . SER A 1 208 ? -17.650 4.008 11.029 1.00 95.12 208 SER A CA 1
ATOM 1664 C C . SER A 1 208 ? -16.492 3.076 11.383 1.00 95.12 208 SER A C 1
ATOM 1666 O O . SER A 1 208 ? -16.499 1.917 10.968 1.00 95.12 208 SER A O 1
ATOM 1668 N N . ILE A 1 209 ? -15.513 3.549 12.160 1.00 96.50 209 ILE A N 1
ATOM 1669 C CA . ILE A 1 209 ? -14.298 2.788 12.447 1.00 96.50 209 ILE A CA 1
ATOM 1670 C C . ILE A 1 209 ? -14.619 1.628 13.395 1.00 96.50 209 ILE A C 1
ATOM 1672 O O . ILE A 1 209 ? -15.293 1.800 14.417 1.00 96.50 209 ILE A O 1
ATOM 1676 N N . LYS A 1 210 ? -14.139 0.434 13.042 1.00 95.38 210 LYS A N 1
ATOM 1677 C CA . LYS A 1 210 ? -14.296 -0.803 13.816 1.00 95.38 210 LYS A CA 1
ATOM 1678 C C . LYS A 1 210 ? -12.930 -1.403 14.119 1.00 95.38 210 LYS A C 1
ATOM 1680 O O . LYS A 1 210 ? -12.046 -1.383 13.266 1.00 95.38 210 LYS A O 1
ATOM 1685 N N . ALA A 1 211 ? -12.778 -2.006 15.291 1.00 95.06 211 ALA A N 1
ATOM 1686 C CA . ALA A 1 211 ? -11.587 -2.731 15.709 1.00 95.06 211 ALA A CA 1
ATOM 1687 C C . ALA A 1 211 ? -11.254 -3.881 14.746 1.00 95.06 211 ALA A C 1
ATOM 1689 O O . ALA A 1 211 ? -10.084 -4.132 14.471 1.00 95.06 211 ALA A O 1
ATOM 1690 N N . THR A 1 212 ? -12.270 -4.526 14.159 1.00 92.81 212 THR A N 1
ATOM 1691 C CA . THR A 1 212 ? -12.085 -5.584 13.151 1.00 92.81 212 THR A CA 1
ATOM 1692 C C . THR A 1 212 ? -11.299 -5.123 11.924 1.00 92.81 212 THR A C 1
ATOM 1694 O O . THR A 1 212 ? -10.561 -5.923 11.362 1.00 92.81 212 THR A O 1
ATOM 1697 N N . MET A 1 213 ? -11.355 -3.839 11.552 1.00 95.00 213 MET A N 1
ATOM 1698 C CA . MET A 1 213 ? -10.548 -3.312 10.444 1.00 95.00 213 MET A CA 1
ATOM 1699 C C . MET A 1 213 ? -9.046 -3.376 10.754 1.00 95.00 213 MET A C 1
ATOM 1701 O O . MET A 1 213 ? -8.236 -3.636 9.870 1.00 95.00 213 MET A O 1
ATOM 1705 N N . PHE A 1 214 ? -8.660 -3.175 12.018 1.00 96.12 214 PHE A N 1
ATOM 1706 C CA . PHE A 1 214 ? -7.257 -3.217 12.438 1.00 96.12 214 PHE A CA 1
ATOM 1707 C C . PHE A 1 214 ? -6.737 -4.643 12.610 1.00 96.12 214 PHE A C 1
ATOM 1709 O O . PHE A 1 214 ? -5.531 -4.851 12.530 1.00 96.12 214 PHE A O 1
ATOM 1716 N N . VAL A 1 215 ? -7.618 -5.633 12.776 1.00 93.81 215 VAL A N 1
ATOM 1717 C CA . VAL A 1 215 ? -7.234 -7.053 12.731 1.00 93.81 215 VAL A CA 1
ATOM 1718 C C . VAL A 1 215 ? -6.655 -7.407 11.359 1.00 93.81 215 VAL A C 1
ATOM 1720 O O . VAL A 1 215 ? -5.586 -8.009 11.281 1.00 93.81 215 VAL A O 1
ATOM 1723 N N . ASP A 1 216 ? -7.297 -6.965 10.277 1.00 91.06 216 ASP A N 1
ATOM 1724 C CA . ASP A 1 216 ? -6.790 -7.174 8.916 1.00 91.06 216 ASP A CA 1
ATOM 1725 C C . ASP A 1 216 ? -5.477 -6.415 8.665 1.00 91.06 216 ASP A C 1
ATOM 1727 O O . ASP A 1 216 ? -4.553 -6.952 8.047 1.00 91.06 216 ASP A O 1
ATOM 1731 N N . VAL A 1 217 ? -5.349 -5.193 9.203 1.00 95.69 217 VAL A N 1
ATOM 1732 C CA . VAL A 1 217 ? -4.085 -4.436 9.160 1.00 95.69 217 VAL A CA 1
ATOM 1733 C C . VAL A 1 217 ? -2.970 -5.203 9.875 1.00 95.69 217 VAL A C 1
ATOM 1735 O O . VAL A 1 217 ? -1.882 -5.341 9.322 1.00 95.69 217 VAL A O 1
ATOM 1738 N N . LEU A 1 218 ? -3.231 -5.750 11.067 1.00 96.06 218 LEU A N 1
ATOM 1739 C CA . LEU A 1 218 ? -2.262 -6.547 11.826 1.00 96.06 218 LEU A CA 1
ATOM 1740 C C . LEU A 1 218 ? -1.803 -7.783 11.044 1.00 96.06 218 LEU A C 1
ATOM 1742 O O . LEU A 1 218 ? -0.606 -8.059 11.016 1.00 96.06 218 LEU A O 1
ATOM 1746 N N . HIS A 1 219 ? -2.710 -8.486 10.357 1.00 92.44 219 HIS A N 1
ATOM 1747 C CA . HIS A 1 219 ? -2.338 -9.602 9.473 1.00 92.44 219 HIS A CA 1
ATOM 1748 C C . HIS A 1 219 ? -1.455 -9.160 8.305 1.00 92.44 219 HIS A C 1
ATOM 1750 O O . HIS A 1 219 ? -0.510 -9.862 7.936 1.00 92.44 219 HIS A O 1
ATOM 1756 N N . GLY A 1 220 ? -1.731 -7.992 7.724 1.00 92.25 220 GLY A N 1
ATOM 1757 C CA . GLY A 1 220 ? -0.883 -7.415 6.683 1.00 92.25 220 GLY A CA 1
ATOM 1758 C C . GLY A 1 220 ? 0.516 -7.082 7.188 1.00 92.25 220 GLY A C 1
ATOM 1759 O O . GLY A 1 220 ? 1.501 -7.468 6.561 1.00 92.25 220 GLY A O 1
ATOM 1760 N N . LEU A 1 221 ? 0.623 -6.453 8.358 1.00 94.81 221 LEU A N 1
ATOM 1761 C CA . LEU A 1 221 ? 1.915 -6.136 8.970 1.00 94.81 221 LEU A CA 1
ATOM 1762 C C . LEU A 1 221 ? 2.693 -7.392 9.370 1.00 94.81 221 LEU A C 1
ATOM 1764 O O . LEU A 1 221 ? 3.881 -7.480 9.077 1.00 94.81 221 LEU A O 1
ATOM 1768 N N . ALA A 1 222 ? 2.022 -8.383 9.960 1.00 93.31 222 ALA A N 1
ATOM 1769 C CA . ALA A 1 222 ? 2.580 -9.708 10.221 1.00 93.31 222 ALA A CA 1
ATOM 1770 C C . ALA A 1 222 ? 3.159 -10.335 8.944 1.00 93.31 222 ALA A C 1
ATOM 1772 O O . ALA A 1 222 ? 4.290 -10.813 8.929 1.00 93.31 222 ALA A O 1
ATOM 1773 N N . THR A 1 223 ? 2.413 -10.277 7.837 1.00 91.00 223 THR A N 1
ATOM 1774 C CA . THR A 1 223 ? 2.878 -10.797 6.545 1.00 91.00 223 THR A CA 1
ATOM 1775 C C . THR A 1 223 ? 4.161 -10.094 6.100 1.00 91.00 223 THR A C 1
ATOM 1777 O O . THR A 1 223 ? 5.133 -10.770 5.780 1.00 91.00 223 THR A O 1
ATOM 1780 N N . LEU A 1 224 ? 4.211 -8.757 6.135 1.00 91.94 224 LEU A N 1
ATOM 1781 C CA . LEU A 1 224 ? 5.401 -7.994 5.729 1.00 91.94 224 LEU A CA 1
ATOM 1782 C C . LEU A 1 224 ? 6.607 -8.263 6.628 1.00 91.94 224 LEU A C 1
ATOM 1784 O O . LEU A 1 224 ? 7.712 -8.452 6.128 1.00 91.94 224 LEU A O 1
ATOM 1788 N N . HIS A 1 225 ? 6.397 -8.335 7.943 1.00 92.38 225 HIS A N 1
ATOM 1789 C CA . HIS A 1 225 ? 7.476 -8.517 8.921 1.00 92.38 225 HIS A CA 1
ATOM 1790 C C . HIS A 1 225 ? 8.068 -9.930 8.904 1.00 92.38 225 HIS A C 1
ATOM 1792 O O . HIS A 1 225 ? 9.085 -10.168 9.548 1.00 92.38 225 HIS A O 1
ATOM 1798 N N . ASN A 1 226 ? 7.484 -10.846 8.129 1.00 90.25 226 ASN A N 1
ATOM 1799 C CA . ASN A 1 226 ? 8.041 -12.166 7.841 1.00 90.25 226 ASN A CA 1
ATOM 1800 C C . ASN A 1 226 ? 8.750 -12.240 6.472 1.00 90.25 226 ASN A C 1
ATOM 1802 O O . ASN A 1 226 ? 9.228 -13.308 6.089 1.00 90.25 226 ASN A O 1
ATOM 1806 N N . ILE A 1 227 ? 8.834 -11.132 5.726 1.00 90.62 227 ILE A N 1
ATOM 1807 C CA . ILE A 1 227 ? 9.505 -11.061 4.422 1.00 90.62 227 ILE A CA 1
ATOM 1808 C C . ILE A 1 227 ? 10.856 -10.361 4.594 1.00 90.62 227 ILE A C 1
ATOM 1810 O O . ILE A 1 227 ? 10.889 -9.174 4.923 1.00 90.62 227 ILE A O 1
ATOM 1814 N N . PRO A 1 228 ? 11.987 -11.037 4.339 1.00 91.75 228 PRO A N 1
ATOM 1815 C CA . PRO A 1 228 ? 13.288 -10.377 4.340 1.00 91.75 228 PRO A CA 1
ATOM 1816 C C . PRO A 1 228 ? 13.376 -9.307 3.243 1.00 91.75 228 PRO A C 1
ATOM 1818 O O . PRO A 1 228 ? 12.984 -9.555 2.101 1.00 91.75 228 PRO A O 1
ATOM 1821 N N . LYS A 1 229 ? 13.934 -8.126 3.547 1.00 91.12 229 LYS A N 1
ATOM 1822 C CA . LYS A 1 229 ? 13.999 -7.010 2.575 1.00 91.12 229 LYS A CA 1
ATOM 1823 C C . LYS A 1 229 ? 14.758 -7.373 1.299 1.00 91.12 229 LYS A C 1
ATOM 1825 O O . LYS A 1 229 ? 14.339 -6.982 0.209 1.00 91.12 229 LYS A O 1
ATOM 1830 N N . TRP A 1 230 ? 15.845 -8.137 1.431 1.00 89.56 230 TRP A N 1
ATOM 1831 C CA . TRP A 1 230 ? 16.688 -8.546 0.306 1.00 89.56 230 TRP A CA 1
ATOM 1832 C C . TRP A 1 230 ? 15.904 -9.276 -0.794 1.00 89.56 230 TRP A C 1
ATOM 1834 O O . TRP A 1 230 ? 16.191 -9.063 -1.968 1.00 89.56 230 TRP A O 1
ATOM 1844 N N . VAL A 1 231 ? 14.862 -10.040 -0.439 1.00 90.44 231 VAL A N 1
ATOM 1845 C CA . VAL A 1 231 ? 14.020 -10.775 -1.400 1.00 90.44 231 VAL A CA 1
ATOM 1846 C C . VAL A 1 231 ? 13.314 -9.819 -2.364 1.00 90.44 231 VAL A C 1
ATOM 1848 O O . VAL A 1 231 ? 13.258 -10.061 -3.570 1.00 90.44 231 VAL A O 1
ATOM 1851 N N . VAL A 1 232 ? 12.796 -8.699 -1.850 1.00 90.69 232 VAL A N 1
ATOM 1852 C CA . VAL A 1 232 ? 12.164 -7.666 -2.683 1.00 90.69 232 VAL A CA 1
ATOM 1853 C C . VAL A 1 232 ? 13.231 -6.886 -3.448 1.00 90.69 232 VAL A C 1
ATOM 1855 O O . VAL A 1 232 ? 13.079 -6.651 -4.645 1.00 90.69 232 VAL A O 1
ATOM 1858 N N . SER A 1 233 ? 14.339 -6.523 -2.797 1.00 88.19 233 SER A N 1
ATOM 1859 C CA . SER A 1 233 ? 15.430 -5.781 -3.437 1.00 88.19 233 SER A CA 1
ATOM 1860 C C . SER A 1 233 ? 16.011 -6.515 -4.649 1.00 88.19 233 SER A C 1
ATOM 1862 O O . SER A 1 233 ? 16.159 -5.898 -5.705 1.00 88.19 233 SER A O 1
ATOM 1864 N N . GLU A 1 234 ? 16.257 -7.824 -4.561 1.00 89.12 234 GLU A N 1
ATOM 1865 C CA . GLU A 1 234 ? 16.725 -8.643 -5.689 1.00 89.12 234 GLU A CA 1
ATOM 1866 C C . GLU A 1 234 ? 15.768 -8.610 -6.881 1.00 89.12 234 GLU A C 1
ATOM 1868 O O . GLU A 1 234 ? 16.205 -8.538 -8.026 1.00 89.12 234 GLU A O 1
ATOM 1873 N N . ARG A 1 235 ? 14.457 -8.569 -6.627 1.00 88.06 235 ARG A N 1
ATOM 1874 C CA . ARG A 1 235 ? 13.425 -8.532 -7.674 1.00 88.06 235 ARG A CA 1
ATOM 1875 C C . ARG A 1 235 ? 13.230 -7.161 -8.318 1.00 88.06 235 ARG A C 1
ATOM 1877 O O . ARG A 1 235 ? 12.519 -7.043 -9.317 1.00 88.06 235 ARG A O 1
ATOM 1884 N N . THR A 1 236 ? 13.867 -6.130 -7.771 1.00 86.62 236 THR A N 1
ATOM 1885 C CA . THR A 1 236 ? 13.839 -4.763 -8.312 1.00 86.62 236 THR A CA 1
ATOM 1886 C C . THR A 1 236 ? 15.146 -4.367 -8.969 1.00 86.62 236 THR A C 1
ATOM 1888 O O . THR A 1 236 ? 15.143 -3.545 -9.883 1.00 86.62 236 THR A O 1
ATOM 1891 N N . ARG A 1 237 ? 16.269 -4.905 -8.490 1.00 84.56 237 ARG A N 1
ATOM 1892 C CA . ARG A 1 237 ? 17.613 -4.509 -8.903 1.00 84.56 237 ARG A CA 1
ATOM 1893 C C . ARG A 1 237 ? 17.884 -4.956 -10.334 1.00 84.56 237 ARG A C 1
ATOM 1895 O O . ARG A 1 237 ? 17.437 -6.014 -10.759 1.00 84.56 237 ARG A O 1
ATOM 1902 N N . ASP A 1 238 ? 18.610 -4.128 -11.080 1.00 82.12 238 ASP A N 1
ATOM 1903 C CA . ASP A 1 238 ? 19.151 -4.558 -12.366 1.00 82.12 238 ASP A CA 1
ATOM 1904 C C . ASP A 1 238 ? 20.178 -5.675 -12.129 1.00 82.12 238 ASP A C 1
ATOM 1906 O O . ASP A 1 238 ? 21.166 -5.426 -11.430 1.00 82.12 238 ASP A O 1
ATOM 1910 N N . PRO A 1 239 ? 19.979 -6.889 -12.670 1.00 81.12 239 PRO A N 1
ATOM 1911 C CA . PRO A 1 239 ? 20.914 -7.987 -12.460 1.00 81.12 239 PRO A CA 1
ATOM 1912 C C . PRO A 1 239 ? 22.303 -7.710 -13.053 1.00 81.12 239 PRO A C 1
ATOM 1914 O O . PRO A 1 239 ? 23.268 -8.348 -12.638 1.00 81.12 239 PRO A O 1
ATOM 1917 N N . SER A 1 240 ? 22.439 -6.761 -13.990 1.00 81.00 240 SER A N 1
ATOM 1918 C CA . SER A 1 240 ? 23.745 -6.389 -14.543 1.00 81.00 240 SER A CA 1
ATOM 1919 C C . SER A 1 240 ? 24.548 -5.447 -13.641 1.00 81.00 240 SER A C 1
ATOM 1921 O O . SER A 1 240 ? 25.710 -5.168 -13.938 1.00 81.00 240 SER A O 1
ATOM 1923 N N . VAL A 1 241 ? 23.948 -4.912 -12.572 1.00 80.75 241 VAL A N 1
ATOM 1924 C CA . VAL A 1 241 ? 24.591 -3.949 -11.670 1.00 80.75 241 VAL A CA 1
ATOM 1925 C C . VAL A 1 241 ? 25.036 -4.659 -10.384 1.00 80.75 241 VAL A C 1
ATOM 1927 O O . VAL A 1 241 ? 24.191 -5.179 -9.650 1.00 80.75 241 VAL A O 1
ATOM 1930 N N . PRO A 1 242 ? 26.346 -4.672 -10.063 1.00 84.38 242 PRO A N 1
ATOM 1931 C CA . PRO A 1 242 ? 26.852 -5.296 -8.845 1.00 84.38 242 PRO A CA 1
ATOM 1932 C C . PRO A 1 242 ? 26.265 -4.680 -7.571 1.00 84.38 242 PRO A C 1
ATOM 1934 O O . PRO A 1 242 ? 26.096 -3.465 -7.466 1.00 84.38 242 PRO A O 1
ATOM 1937 N N . VAL A 1 243 ? 26.017 -5.528 -6.573 1.00 85.38 243 VAL A N 1
ATOM 1938 C CA . VAL A 1 243 ? 25.516 -5.104 -5.259 1.00 85.38 243 VAL A CA 1
ATOM 1939 C C . VAL A 1 243 ? 26.658 -4.547 -4.414 1.00 85.38 243 VAL A C 1
ATOM 1941 O O . VAL A 1 243 ? 27.634 -5.258 -4.157 1.00 85.38 243 VAL A O 1
ATOM 1944 N N . THR A 1 244 ? 26.522 -3.310 -3.938 1.00 87.00 244 THR A N 1
ATOM 1945 C CA . THR A 1 244 ? 27.498 -2.696 -3.024 1.00 87.00 244 THR A CA 1
ATOM 1946 C C . THR A 1 244 ? 27.299 -3.172 -1.583 1.00 87.00 244 THR A C 1
ATOM 1948 O O . THR A 1 244 ? 26.217 -3.614 -1.199 1.00 87.00 244 THR A O 1
ATOM 1951 N N . GLU A 1 245 ? 28.328 -3.058 -0.743 1.00 85.81 245 GLU A N 1
ATOM 1952 C CA . GLU A 1 245 ? 28.225 -3.388 0.687 1.00 85.81 245 GLU A CA 1
ATOM 1953 C C . GLU A 1 245 ? 27.174 -2.527 1.404 1.00 85.81 245 GLU A C 1
ATOM 1955 O O . GLU A 1 245 ? 26.352 -3.048 2.153 1.00 85.81 245 GLU A O 1
ATOM 1960 N N . GLN A 1 246 ? 27.109 -1.233 1.075 1.00 83.69 246 GLN A N 1
ATOM 1961 C CA . GLN A 1 246 ? 26.083 -0.323 1.586 1.00 83.69 246 GLN A CA 1
ATOM 1962 C C . GLN A 1 246 ? 24.663 -0.783 1.218 1.00 83.69 246 GLN A C 1
ATOM 1964 O O . GLN A 1 246 ? 23.745 -0.666 2.025 1.00 83.69 246 GLN A O 1
ATOM 1969 N N . GLN A 1 247 ? 24.471 -1.321 0.010 1.00 80.56 247 GLN A N 1
ATOM 1970 C CA . GLN A 1 247 ? 23.180 -1.869 -0.408 1.00 80.56 247 GLN A CA 1
ATOM 1971 C C . GLN A 1 247 ? 22.842 -3.163 0.332 1.00 80.56 247 GLN A C 1
ATOM 1973 O O . GLN A 1 247 ? 21.691 -3.338 0.713 1.00 80.56 247 GLN A O 1
ATOM 1978 N N . ARG A 1 248 ? 23.824 -4.041 0.580 1.00 84.06 248 ARG A N 1
ATOM 1979 C CA . ARG A 1 248 ? 23.605 -5.247 1.396 1.00 84.06 248 ARG A CA 1
ATOM 1980 C C . ARG A 1 248 ? 23.190 -4.884 2.816 1.00 84.06 248 ARG A C 1
ATOM 1982 O O . ARG A 1 248 ? 22.199 -5.419 3.289 1.00 84.06 248 ARG A O 1
ATOM 1989 N N . ALA A 1 249 ? 23.881 -3.928 3.434 1.00 83.50 249 ALA A N 1
ATOM 1990 C CA . ALA A 1 249 ? 23.532 -3.426 4.760 1.00 83.50 249 ALA A CA 1
ATOM 1991 C C . ALA A 1 249 ? 22.121 -2.804 4.786 1.00 83.50 249 ALA A C 1
ATOM 1993 O O . ALA A 1 249 ? 21.356 -3.023 5.719 1.00 83.50 249 ALA A O 1
ATOM 1994 N N . ALA A 1 250 ? 21.728 -2.069 3.738 1.00 81.12 250 ALA A N 1
ATOM 1995 C CA . ALA A 1 250 ? 20.374 -1.514 3.622 1.00 81.12 250 ALA A CA 1
ATOM 1996 C C . ALA A 1 250 ? 19.280 -2.589 3.431 1.00 81.12 250 ALA A C 1
ATOM 1998 O O . ALA A 1 250 ? 18.121 -2.361 3.794 1.00 81.12 250 ALA A O 1
ATOM 1999 N N . ASP A 1 251 ? 19.648 -3.745 2.875 1.00 85.94 251 ASP A N 1
ATOM 2000 C CA . ASP A 1 251 ? 18.778 -4.906 2.665 1.00 85.94 251 ASP A CA 1
ATOM 2001 C C . ASP A 1 251 ? 18.700 -5.826 3.906 1.00 85.94 251 ASP A C 1
ATOM 2003 O O . ASP A 1 251 ? 17.988 -6.835 3.881 1.00 85.94 251 ASP A O 1
ATOM 2007 N N . GLU A 1 252 ? 19.376 -5.483 5.010 1.00 86.81 252 GLU A N 1
ATOM 2008 C CA . GLU A 1 252 ? 19.268 -6.214 6.273 1.00 86.81 252 GLU A CA 1
ATOM 2009 C C . GLU A 1 252 ? 17.905 -6.000 6.962 1.00 86.81 252 GLU A C 1
ATOM 2011 O O . GLU A 1 252 ? 17.302 -4.913 6.971 1.00 86.81 252 GLU A O 1
ATOM 2016 N N . GLY A 1 253 ? 17.427 -7.077 7.589 1.00 89.31 253 GLY A N 1
ATOM 2017 C CA . GLY A 1 253 ? 16.192 -7.111 8.367 1.00 89.31 253 GLY A CA 1
ATOM 2018 C C . GLY A 1 253 ? 14.939 -7.480 7.570 1.00 89.31 253 GLY A C 1
ATOM 2019 O O . GLY A 1 253 ? 14.989 -7.956 6.433 1.00 89.31 253 GLY A O 1
ATOM 2020 N N . MET A 1 254 ? 13.794 -7.269 8.216 1.00 91.56 254 MET A N 1
ATOM 2021 C CA . MET A 1 254 ? 12.474 -7.601 7.680 1.00 91.56 254 MET A CA 1
ATOM 2022 C C . MET A 1 254 ? 11.807 -6.383 7.054 1.00 91.56 254 MET A C 1
ATOM 2024 O O . MET A 1 254 ? 12.087 -5.236 7.423 1.00 91.56 254 MET A O 1
ATOM 2028 N N . LEU A 1 255 ? 10.945 -6.632 6.076 1.00 91.12 255 LEU A N 1
ATOM 2029 C CA . LEU A 1 255 ? 10.218 -5.594 5.378 1.00 91.12 255 LEU A CA 1
ATOM 2030 C C . LEU A 1 255 ? 9.236 -4.904 6.326 1.00 91.12 255 LEU A C 1
ATOM 2032 O O . LEU A 1 255 ? 8.606 -5.521 7.180 1.00 91.12 255 LEU A O 1
ATOM 2036 N N . GLN A 1 256 ? 9.121 -3.596 6.148 1.00 91.44 256 GLN A N 1
ATOM 2037 C CA . GLN A 1 256 ? 8.144 -2.759 6.827 1.00 91.44 256 GLN A CA 1
ATOM 2038 C C . GLN A 1 256 ? 7.217 -2.156 5.781 1.00 91.44 256 GLN A C 1
ATOM 2040 O O . GLN A 1 256 ? 7.612 -1.983 4.623 1.00 91.44 256 GLN A O 1
ATOM 2045 N N . HIS A 1 257 ? 6.011 -1.780 6.194 1.00 93.00 257 HIS A N 1
ATOM 2046 C CA . HIS A 1 257 ? 5.151 -0.969 5.347 1.00 93.00 257 HIS A CA 1
ATOM 2047 C C . HIS A 1 257 ? 5.817 0.370 5.030 1.00 93.00 257 HIS A C 1
ATOM 2049 O O . HIS A 1 257 ? 5.814 0.795 3.876 1.00 93.00 257 HIS A O 1
ATOM 2055 N N . GLY A 1 258 ? 6.407 1.018 6.036 1.00 89.62 258 GLY A N 1
ATOM 2056 C CA . GLY A 1 258 ? 7.211 2.231 5.858 1.00 89.62 258 GLY A CA 1
ATOM 2057 C C . GLY A 1 258 ? 6.415 3.541 5.779 1.00 89.62 258 GLY A C 1
ATOM 2058 O O . GLY A 1 258 ? 6.951 4.584 6.118 1.00 89.62 258 GLY A O 1
ATOM 2059 N N . ASP A 1 259 ? 5.144 3.506 5.382 1.00 90.25 259 ASP A N 1
ATOM 2060 C CA . ASP A 1 259 ? 4.256 4.680 5.311 1.00 90.25 259 ASP A CA 1
ATOM 2061 C C . ASP A 1 259 ? 2.831 4.305 5.744 1.00 90.25 259 ASP A C 1
ATOM 2063 O O . ASP A 1 259 ? 1.833 4.623 5.090 1.00 90.25 259 ASP A O 1
ATOM 2067 N N . LEU A 1 260 ? 2.725 3.542 6.837 1.00 92.94 260 LEU A N 1
ATOM 2068 C CA . LEU A 1 260 ? 1.428 3.116 7.345 1.00 92.94 260 LEU A CA 1
ATOM 2069 C C . LEU A 1 260 ? 0.664 4.322 7.899 1.00 92.94 260 LEU A C 1
ATOM 2071 O O . LEU A 1 260 ? 1.059 4.942 8.884 1.00 92.94 260 LEU A O 1
ATOM 2075 N N . CYS A 1 261 ? -0.467 4.632 7.281 1.00 91.94 261 CYS A N 1
ATOM 2076 C CA . CYS A 1 261 ? -1.368 5.686 7.724 1.00 91.94 261 CYS A CA 1
ATOM 2077 C C . CYS A 1 261 ? -2.765 5.476 7.129 1.00 91.94 261 CYS A C 1
ATOM 2079 O O . CYS A 1 261 ? -2.947 4.699 6.194 1.00 91.94 261 CYS A O 1
ATOM 2081 N N . ALA A 1 262 ? -3.762 6.200 7.641 1.00 92.31 262 ALA A N 1
ATOM 2082 C CA . ALA A 1 262 ? -5.165 5.970 7.292 1.00 92.31 262 ALA A CA 1
ATOM 2083 C C . ALA A 1 262 ? -5.500 6.158 5.798 1.00 92.31 262 ALA A C 1
ATOM 2085 O O . ALA A 1 262 ? -6.453 5.551 5.317 1.00 92.31 262 ALA A O 1
ATOM 2086 N N . ARG A 1 263 ? -4.713 6.954 5.055 1.00 92.06 263 ARG A N 1
ATOM 2087 C CA . ARG A 1 263 ? -4.864 7.109 3.594 1.00 92.06 263 ARG A CA 1
ATOM 2088 C C . ARG A 1 263 ? -4.421 5.868 2.802 1.00 92.06 263 ARG A C 1
ATOM 2090 O O . ARG A 1 263 ? -4.877 5.680 1.680 1.00 92.06 263 ARG A O 1
ATOM 2097 N N . ASN A 1 264 ? -3.557 5.042 3.394 1.00 93.44 264 ASN A N 1
ATOM 2098 C CA . ASN A 1 264 ? -2.942 3.862 2.780 1.00 93.44 264 ASN A CA 1
ATOM 2099 C C . ASN A 1 264 ? -3.606 2.550 3.240 1.00 93.44 264 ASN A C 1
ATOM 2101 O O . ASN A 1 264 ? -3.127 1.457 2.942 1.00 93.44 264 ASN A O 1
ATOM 2105 N N . VAL A 1 265 ? -4.732 2.658 3.953 1.00 95.94 265 VAL A N 1
ATOM 2106 C CA . VAL A 1 265 ? -5.581 1.533 4.343 1.00 95.94 265 VAL A CA 1
ATOM 2107 C C . VAL A 1 265 ? -6.954 1.752 3.725 1.00 95.94 265 VAL A C 1
ATOM 2109 O O . VAL A 1 265 ? -7.624 2.740 4.024 1.00 95.94 265 VAL A O 1
ATOM 2112 N N . LEU A 1 266 ? -7.355 0.851 2.836 1.00 95.12 266 LEU A N 1
ATOM 2113 C CA . LEU A 1 266 ? -8.606 0.937 2.092 1.00 95.12 266 LEU A CA 1
ATOM 2114 C C . LEU A 1 266 ? -9.629 -0.046 2.651 1.00 95.12 266 LEU A C 1
ATOM 2116 O O . LEU A 1 266 ? -9.275 -1.178 2.979 1.00 95.12 266 LEU A O 1
ATOM 2120 N N . LEU A 1 267 ? -10.889 0.378 2.712 1.00 94.81 267 LEU A N 1
ATOM 2121 C CA . LEU A 1 267 ? -12.037 -0.469 3.009 1.00 94.81 267 LEU A CA 1
ATOM 2122 C C . LEU A 1 267 ? -12.912 -0.600 1.763 1.00 94.81 267 LEU A C 1
ATOM 2124 O O . LEU A 1 267 ? -13.518 0.375 1.311 1.00 94.81 267 LEU A O 1
ATOM 2128 N N . ASP A 1 268 ? -13.041 -1.821 1.260 1.00 91.62 268 ASP A N 1
ATOM 2129 C CA . ASP A 1 268 ? -14.104 -2.172 0.328 1.00 91.62 268 ASP A CA 1
ATOM 2130 C C . ASP A 1 268 ? -15.406 -2.342 1.119 1.00 91.62 268 ASP A C 1
ATOM 2132 O O . ASP A 1 268 ? -15.636 -3.364 1.767 1.00 91.62 268 ASP A O 1
ATOM 2136 N N . GLU A 1 269 ? -16.257 -1.319 1.082 1.00 88.81 269 GLU A N 1
ATOM 2137 C CA . GLU A 1 269 ? -17.522 -1.273 1.821 1.00 88.81 269 GLU A CA 1
ATOM 2138 C C . GLU A 1 269 ? -18.496 -2.386 1.404 1.00 88.81 269 GLU A C 1
ATOM 2140 O O . GLU A 1 269 ? -19.312 -2.816 2.220 1.00 88.81 269 GLU A O 1
ATOM 2145 N N . ALA A 1 270 ? -18.402 -2.890 0.167 1.00 86.62 270 ALA A N 1
ATOM 2146 C CA . ALA A 1 270 ? -19.282 -3.945 -0.326 1.00 86.62 270 ALA A CA 1
ATOM 2147 C C . ALA A 1 270 ? -18.901 -5.316 0.240 1.00 86.62 270 ALA A C 1
ATOM 2149 O O . ALA A 1 270 ? -19.772 -6.148 0.500 1.00 86.62 270 ALA A O 1
ATOM 2150 N N . THR A 1 271 ? -17.604 -5.566 0.435 1.00 85.50 271 THR A N 1
ATOM 2151 C CA . THR A 1 271 ? -17.113 -6.866 0.916 1.00 85.50 271 THR A CA 1
ATOM 2152 C C . THR A 1 271 ? -16.641 -6.857 2.368 1.00 85.50 271 THR A C 1
ATOM 2154 O O . THR A 1 271 ? -16.395 -7.926 2.928 1.00 85.50 271 THR A O 1
ATOM 2157 N N . GLY A 1 272 ? -16.499 -5.678 2.974 1.00 87.69 272 GLY A N 1
ATOM 2158 C CA . GLY A 1 272 ? -15.871 -5.476 4.278 1.00 87.69 272 GLY A CA 1
ATOM 2159 C C . GLY A 1 272 ? -14.362 -5.736 4.282 1.00 87.69 272 GLY A C 1
ATOM 2160 O O . GLY A 1 272 ? -13.772 -5.787 5.357 1.00 87.69 272 GLY A O 1
ATOM 2161 N N . LYS A 1 273 ? -13.736 -5.937 3.113 1.00 88.81 273 LYS A N 1
ATOM 2162 C CA . LYS A 1 273 ? -12.313 -6.269 3.016 1.00 88.81 273 LYS A CA 1
ATOM 2163 C C . LYS A 1 273 ? -11.464 -5.026 3.260 1.00 88.81 273 LYS A C 1
ATOM 2165 O O . LYS A 1 273 ? -11.627 -4.019 2.572 1.00 88.81 273 LYS A O 1
ATOM 2170 N N . VAL A 1 274 ? -10.487 -5.148 4.153 1.00 93.69 274 VAL A N 1
ATOM 2171 C CA . VAL A 1 274 ? -9.430 -4.151 4.328 1.00 93.69 274 VAL A CA 1
ATOM 2172 C C . VAL A 1 274 ? -8.203 -4.516 3.493 1.00 93.69 274 VAL A C 1
ATOM 2174 O O . VAL A 1 274 ? -7.810 -5.682 3.422 1.00 93.69 274 VAL A O 1
ATOM 2177 N N . SER A 1 275 ? -7.609 -3.525 2.827 1.00 94.12 275 SER A N 1
ATOM 2178 C CA . SER A 1 275 ? -6.379 -3.690 2.046 1.00 94.12 275 SER A CA 1
ATOM 2179 C C . SER A 1 275 ? -5.355 -2.603 2.369 1.00 94.12 275 SER A C 1
ATOM 2181 O O . SER A 1 275 ? -5.697 -1.426 2.452 1.00 94.12 275 SER A O 1
ATOM 2183 N N . LEU A 1 276 ? -4.093 -2.999 2.507 1.00 95.06 276 LEU A N 1
ATOM 2184 C CA . LEU A 1 276 ? -2.931 -2.125 2.617 1.00 95.06 276 LEU A CA 1
ATOM 2185 C C . LEU A 1 276 ? -2.382 -1.821 1.218 1.00 95.06 276 LEU A C 1
ATOM 2187 O O . LEU A 1 276 ? -2.286 -2.718 0.373 1.00 95.06 276 LEU A O 1
ATOM 2191 N N . ILE A 1 277 ? -2.022 -0.563 0.983 1.00 93.25 277 ILE A N 1
ATOM 2192 C CA . ILE A 1 277 ? -1.442 -0.068 -0.273 1.00 93.25 277 ILE A CA 1
ATOM 2193 C C . ILE A 1 2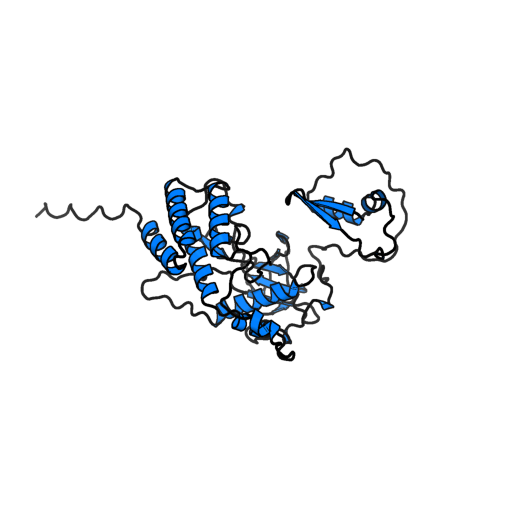77 ? -0.218 0.805 0.013 1.00 93.25 277 ILE A C 1
ATOM 2195 O O . ILE A 1 277 ? -0.012 1.213 1.149 1.00 93.25 277 ILE A O 1
ATOM 2199 N N . ASP A 1 278 ? 0.563 1.140 -1.018 1.00 88.69 278 ASP A N 1
ATOM 2200 C CA . ASP A 1 278 ? 1.704 2.059 -0.887 1.00 88.69 278 ASP A CA 1
ATOM 2201 C C . ASP A 1 278 ? 2.779 1.544 0.085 1.00 88.69 278 ASP A C 1
ATOM 2203 O O . ASP A 1 278 ? 3.261 2.219 0.996 1.00 88.69 278 ASP A O 1
ATOM 2207 N N . VAL A 1 279 ? 3.117 0.270 -0.102 1.00 85.69 279 VAL A N 1
ATOM 2208 C CA . VAL A 1 279 ? 3.986 -0.498 0.789 1.00 85.69 279 VAL A CA 1
ATOM 2209 C C . VAL A 1 279 ? 5.437 -0.416 0.318 1.00 85.69 279 VAL A C 1
ATOM 2211 O O . VAL A 1 279 ? 5.727 -0.525 -0.872 1.00 85.69 279 VAL A O 1
ATOM 2214 N N . GLY A 1 280 ? 6.372 -0.310 1.263 1.00 70.25 280 GLY A N 1
ATOM 2215 C CA . GLY A 1 280 ? 7.810 -0.403 0.995 1.00 70.25 280 GLY A CA 1
ATOM 2216 C C . GLY A 1 280 ? 8.518 0.945 0.844 1.00 70.25 280 GLY A C 1
ATOM 2217 O O . GLY A 1 280 ? 9.684 0.979 0.443 1.00 70.25 280 GLY A O 1
ATOM 2218 N N . ASN A 1 281 ? 7.851 2.046 1.194 1.00 70.88 281 ASN A N 1
ATOM 2219 C CA . ASN A 1 281 ? 8.445 3.376 1.251 1.00 70.88 281 ASN A CA 1
ATOM 2220 C C . ASN A 1 281 ? 8.658 3.788 2.709 1.00 70.88 281 ASN A C 1
ATOM 2222 O O . ASN A 1 281 ? 7.694 4.128 3.370 1.00 70.88 281 ASN A O 1
ATOM 2226 N N . SER A 1 282 ? 9.895 3.768 3.213 1.00 67.69 282 SER A N 1
ATOM 2227 C CA . SER A 1 282 ? 10.206 4.229 4.574 1.00 67.69 282 SER A CA 1
ATOM 2228 C C . SER A 1 282 ? 10.942 5.569 4.513 1.00 67.69 282 SER A C 1
ATOM 2230 O O . SER A 1 282 ? 12.131 5.582 4.177 1.00 67.69 282 SER A O 1
ATOM 2232 N N . PRO A 1 283 ? 10.295 6.705 4.826 1.00 66.75 283 PRO A N 1
ATOM 2233 C CA . PRO A 1 283 ? 11.011 7.954 5.027 1.00 66.75 283 PRO A CA 1
ATOM 2234 C C . PRO A 1 283 ? 11.939 7.843 6.247 1.00 66.75 283 PRO A C 1
ATOM 2236 O O . PRO A 1 283 ? 11.728 7.019 7.137 1.00 66.75 283 PRO A O 1
ATOM 2239 N N . TYR A 1 284 ? 12.967 8.693 6.299 1.00 60.50 284 TYR A N 1
ATOM 2240 C CA . TYR A 1 284 ? 13.968 8.693 7.377 1.00 60.50 284 TYR A CA 1
ATOM 2241 C C . TYR A 1 284 ? 13.355 8.895 8.777 1.00 60.50 284 TYR A C 1
ATOM 2243 O O . TYR A 1 284 ? 13.863 8.378 9.764 1.00 60.50 284 TYR A O 1
ATOM 2251 N N . GLU A 1 285 ? 12.234 9.613 8.858 1.00 68.69 285 GLU A N 1
ATOM 2252 C CA . GLU A 1 285 ? 11.529 9.919 10.110 1.00 68.69 285 GLU A CA 1
ATOM 2253 C C . GLU A 1 285 ? 10.545 8.816 10.548 1.00 68.69 285 GLU A C 1
ATOM 2255 O O . GLU A 1 285 ? 9.844 8.966 11.551 1.00 68.69 285 GLU A O 1
ATOM 2260 N N . TYR A 1 286 ? 10.458 7.706 9.805 1.00 77.00 286 TYR A N 1
ATOM 2261 C CA . TYR A 1 286 ? 9.502 6.646 10.095 1.00 77.00 286 TYR A CA 1
ATOM 2262 C C . TYR A 1 286 ? 9.866 5.879 11.368 1.00 77.00 286 TYR A C 1
ATOM 2264 O O . TYR A 1 286 ? 10.897 5.215 11.453 1.00 77.00 286 TYR A O 1
ATOM 2272 N N . LYS A 1 287 ? 8.974 5.925 12.360 1.00 81.12 287 LYS A N 1
ATOM 2273 C CA . LYS A 1 287 ? 9.170 5.298 13.680 1.00 81.12 287 LYS A CA 1
ATOM 2274 C C . LYS A 1 287 ? 8.892 3.786 13.697 1.00 81.12 287 LYS A C 1
ATOM 2276 O O . LYS A 1 287 ? 8.980 3.162 14.754 1.00 81.12 287 LYS A O 1
ATOM 2281 N N . GLY A 1 288 ? 8.529 3.203 12.553 1.00 91.00 288 GLY A N 1
ATOM 2282 C CA . GLY A 1 288 ? 8.159 1.797 12.402 1.00 91.00 288 GLY A CA 1
ATOM 2283 C C . GLY A 1 288 ? 6.649 1.541 12.459 1.00 91.00 288 GLY A C 1
ATOM 2284 O O . GLY A 1 288 ? 5.888 2.276 13.093 1.00 91.00 288 GLY A O 1
ATOM 2285 N N . ASP A 1 289 ? 6.223 0.443 11.826 1.00 95.25 289 ASP A N 1
ATOM 2286 C CA . ASP A 1 289 ? 4.805 0.114 11.594 1.00 95.25 289 ASP A CA 1
ATOM 2287 C C . ASP A 1 289 ? 3.969 0.017 12.873 1.00 95.25 289 ASP A C 1
ATOM 2289 O O . ASP A 1 289 ? 2.802 0.393 12.889 1.00 95.25 289 ASP A O 1
ATOM 2293 N N . ARG A 1 290 ? 4.569 -0.445 13.973 1.00 95.38 290 ARG A N 1
ATOM 2294 C CA . ARG A 1 290 ? 3.899 -0.574 15.273 1.00 95.38 290 ARG A CA 1
ATOM 2295 C C . ARG A 1 290 ? 3.436 0.776 15.813 1.00 95.38 290 ARG A C 1
ATOM 2297 O O . ARG A 1 290 ? 2.291 0.904 16.235 1.00 95.38 290 ARG A O 1
ATOM 2304 N N . MET A 1 291 ? 4.313 1.779 15.785 1.00 94.62 291 MET A N 1
ATOM 2305 C CA . MET A 1 291 ? 3.974 3.122 16.258 1.00 94.62 291 MET A CA 1
ATOM 2306 C C . MET A 1 291 ? 3.068 3.847 15.270 1.00 94.62 291 MET A C 1
ATOM 2308 O O . MET A 1 291 ? 2.130 4.511 15.700 1.00 94.62 291 MET A O 1
ATOM 2312 N N . ALA A 1 292 ? 3.288 3.656 13.969 1.00 94.75 292 ALA A N 1
ATOM 2313 C CA . ALA A 1 292 ? 2.421 4.202 12.932 1.00 94.75 292 ALA A CA 1
ATOM 2314 C C . ALA A 1 292 ? 0.979 3.666 13.040 1.00 94.75 292 ALA A C 1
ATOM 2316 O O . ALA A 1 292 ? 0.024 4.433 12.927 1.00 94.75 292 ALA A O 1
ATOM 2317 N N . LEU A 1 293 ? 0.804 2.376 13.356 1.00 96.88 293 LEU A N 1
ATOM 2318 C CA . LEU A 1 293 ? -0.510 1.775 13.601 1.00 96.88 293 LEU A CA 1
ATOM 2319 C C . LEU A 1 293 ? -1.194 2.404 14.819 1.00 96.88 293 LEU A C 1
ATOM 2321 O O . LEU A 1 293 ? -2.367 2.758 14.745 1.00 96.88 293 LEU A O 1
ATOM 2325 N N . VAL A 1 294 ? -0.460 2.598 15.917 1.00 96.56 294 VAL A N 1
ATOM 2326 C CA . VAL A 1 294 ? -0.982 3.259 17.122 1.00 96.56 294 VAL A CA 1
ATOM 2327 C C . VAL A 1 294 ? -1.390 4.710 16.841 1.00 96.56 294 VAL A C 1
ATOM 2329 O O . VAL A 1 294 ? -2.478 5.132 17.233 1.00 96.56 294 VAL A O 1
ATOM 2332 N N . GLU A 1 295 ? -0.546 5.481 16.152 1.00 94.81 295 GLU A N 1
ATOM 2333 C CA . GLU A 1 295 ? -0.848 6.866 15.766 1.00 94.81 295 GLU A CA 1
ATOM 2334 C C . GLU A 1 295 ? -2.087 6.924 14.852 1.00 94.81 295 GLU A C 1
ATOM 2336 O O . GLU A 1 295 ? -2.990 7.732 15.080 1.00 94.81 295 GLU A O 1
ATOM 2341 N N . MET A 1 296 ? -2.192 6.009 13.882 1.00 95.44 296 MET A N 1
ATOM 2342 C CA . MET A 1 296 ? -3.356 5.881 13.004 1.00 95.44 296 MET A CA 1
ATOM 2343 C C . MET A 1 296 ? -4.635 5.527 13.777 1.00 95.44 296 MET A C 1
ATOM 2345 O O . MET A 1 296 ? -5.669 6.155 13.556 1.00 95.44 296 MET A O 1
ATOM 2349 N N . MET A 1 297 ? -4.586 4.547 14.685 1.00 96.75 297 MET A N 1
ATOM 2350 C CA . MET A 1 297 ? -5.734 4.153 15.510 1.00 96.75 297 MET A CA 1
ATOM 2351 C C . MET A 1 297 ? -6.228 5.317 16.368 1.00 96.75 297 MET A C 1
ATOM 2353 O O . MET A 1 297 ? -7.431 5.563 16.425 1.00 96.75 297 MET A O 1
ATOM 2357 N N . ASN A 1 298 ? -5.314 6.064 16.990 1.00 94.81 298 ASN A N 1
ATOM 2358 C CA . ASN A 1 298 ? -5.648 7.248 17.779 1.00 94.81 298 ASN A CA 1
ATOM 2359 C C . ASN A 1 298 ? -6.318 8.336 16.937 1.00 94.81 298 ASN A C 1
ATOM 2361 O O . ASN A 1 298 ? -7.390 8.813 17.304 1.00 94.81 298 ASN A O 1
ATOM 2365 N N . ALA A 1 299 ? -5.758 8.655 15.769 1.00 93.75 299 ALA A N 1
ATOM 2366 C CA . ALA A 1 299 ? -6.364 9.624 14.860 1.00 93.75 299 ALA A CA 1
ATOM 2367 C C . ALA A 1 299 ? -7.771 9.189 14.405 1.00 93.75 299 ALA A C 1
ATOM 2369 O O . ALA A 1 299 ? -8.702 9.993 14.407 1.00 93.75 299 ALA A O 1
ATOM 2370 N N . LEU A 1 300 ? -7.951 7.906 14.067 1.00 94.69 300 LEU A N 1
ATOM 2371 C CA . LEU A 1 300 ? -9.224 7.367 13.580 1.00 94.69 300 LEU A CA 1
ATOM 2372 C C . LEU A 1 300 ? -10.301 7.248 14.672 1.00 94.69 300 LEU A C 1
ATOM 2374 O O . LEU A 1 300 ? -11.484 7.393 14.351 1.00 94.69 300 LEU A O 1
ATOM 2378 N N . LYS A 1 301 ? -9.918 7.047 15.947 1.00 93.56 301 LYS A N 1
ATOM 2379 C CA . LYS A 1 301 ? -10.836 7.112 17.107 1.00 93.56 301 LYS A CA 1
ATOM 2380 C C . LYS A 1 301 ? -11.498 8.481 17.226 1.00 93.56 301 LYS A C 1
ATOM 2382 O O . LYS A 1 301 ? -12.674 8.546 17.576 1.00 93.56 301 LYS A O 1
ATOM 2387 N N . GLU A 1 302 ? -10.765 9.548 16.916 1.00 88.75 302 GLU A N 1
ATOM 2388 C CA . GLU A 1 302 ? -11.281 10.918 16.930 1.00 88.75 302 GLU A CA 1
ATOM 2389 C C . GLU A 1 302 ? -12.024 11.258 15.635 1.00 88.75 302 GLU A C 1
ATOM 2391 O O . GLU A 1 302 ? -13.136 11.790 15.664 1.00 88.75 302 GLU A O 1
ATOM 2396 N N . LYS A 1 303 ? -11.418 10.948 14.481 1.00 89.56 303 LYS A N 1
ATOM 2397 C CA . LYS A 1 303 ? -11.982 11.249 13.165 1.00 89.56 303 LYS A CA 1
ATOM 2398 C C . LYS A 1 303 ? -11.546 10.212 12.117 1.00 89.56 303 LYS A C 1
ATOM 2400 O O . LYS A 1 303 ? -10.356 10.101 11.844 1.00 89.56 303 LYS A O 1
ATOM 2405 N N . PRO A 1 304 ? -12.489 9.505 11.469 1.00 87.75 304 PRO A N 1
ATOM 2406 C CA . PRO A 1 304 ? -13.927 9.782 11.435 1.00 87.75 304 PRO A CA 1
ATOM 2407 C C . PRO A 1 304 ? -14.706 9.302 12.671 1.00 87.75 304 PRO A C 1
ATOM 2409 O O . PRO A 1 304 ? -15.886 9.628 12.808 1.00 87.75 304 PRO A O 1
ATOM 2412 N N . GLY A 1 305 ? -14.059 8.600 13.596 1.00 92.06 305 GLY A N 1
ATOM 2413 C CA . GLY A 1 305 ? -14.640 8.192 14.865 1.00 92.06 305 GLY A CA 1
ATOM 2414 C C . GLY A 1 305 ? -14.946 6.701 14.915 1.00 92.06 305 GLY A C 1
ATOM 2415 O O . GLY A 1 305 ? -15.431 6.115 13.941 1.00 92.06 305 GLY A O 1
ATOM 2416 N N . ALA A 1 306 ? -14.697 6.099 16.077 1.00 94.38 306 ALA A N 1
ATOM 2417 C CA . ALA A 1 306 ? -15.111 4.732 16.368 1.00 94.38 306 ALA A CA 1
ATOM 2418 C C . ALA A 1 306 ? -16.641 4.589 16.317 1.00 94.38 306 ALA A C 1
ATOM 2420 O O . ALA A 1 306 ? -17.386 5.509 16.665 1.00 94.38 306 ALA A O 1
ATOM 2421 N N . SER A 1 307 ? -17.113 3.424 15.880 1.00 94.25 307 SER A N 1
ATOM 2422 C CA . SER A 1 307 ? -18.548 3.161 15.714 1.00 94.25 307 SER A CA 1
ATOM 2423 C C . SER A 1 307 ? -19.294 2.893 17.022 1.00 94.25 307 SER A C 1
ATOM 2425 O O . SER A 1 307 ? -20.502 3.110 17.088 1.00 94.25 307 SER A O 1
ATOM 2427 N N . SER A 1 308 ? -18.596 2.479 18.084 1.00 95.62 308 SER A N 1
ATOM 2428 C CA . SER A 1 308 ? -19.160 2.359 19.433 1.00 95.62 308 SER A CA 1
ATOM 2429 C C . SER A 1 308 ? -18.079 2.451 20.517 1.00 95.62 308 SER A C 1
ATOM 2431 O O . SER A 1 308 ? -16.891 2.321 20.228 1.00 95.62 308 SER A O 1
ATOM 2433 N N . GLU A 1 309 ? -18.483 2.616 21.780 1.00 95.00 309 GLU A N 1
ATOM 2434 C CA . GLU A 1 309 ? -17.567 2.574 22.934 1.00 95.00 309 GLU A CA 1
ATOM 2435 C C . GLU A 1 309 ? -16.866 1.215 23.083 1.00 95.00 309 GLU A C 1
ATOM 2437 O O . GLU A 1 309 ? -15.715 1.151 23.513 1.00 95.00 309 GLU A O 1
ATOM 2442 N N . ALA A 1 310 ? -17.530 0.122 22.692 1.00 95.31 310 ALA A N 1
ATOM 2443 C CA . ALA A 1 310 ? -16.924 -1.207 22.697 1.00 95.31 310 ALA A CA 1
ATOM 2444 C C . ALA A 1 310 ? -15.756 -1.295 21.700 1.00 95.31 310 ALA A C 1
ATOM 2446 O O . ALA A 1 310 ? -14.731 -1.900 22.011 1.00 95.31 310 ALA A O 1
ATOM 2447 N N . GLU A 1 311 ? -15.887 -0.644 20.541 1.00 95.44 311 GLU A N 1
ATOM 2448 C CA . GLU A 1 311 ? -14.814 -0.552 19.546 1.00 95.44 311 GLU A CA 1
ATOM 2449 C C . GLU A 1 311 ? -13.660 0.315 20.053 1.00 95.44 311 GLU A C 1
ATOM 2451 O O . GLU A 1 311 ? -12.506 -0.074 19.899 1.00 95.44 311 GLU A O 1
ATOM 2456 N N . VAL A 1 312 ? -13.953 1.435 20.730 1.00 95.75 312 VAL A N 1
ATOM 2457 C CA . VAL A 1 312 ? -12.923 2.260 21.393 1.00 95.75 312 VAL A CA 1
ATOM 2458 C C . VAL A 1 312 ? -12.129 1.417 22.385 1.00 95.75 312 VAL A C 1
ATOM 2460 O O . VAL A 1 312 ? -10.908 1.346 22.286 1.00 95.75 312 VAL A O 1
ATOM 2463 N N . LYS A 1 313 ? -12.818 0.697 23.278 1.00 96.81 313 LYS A N 1
ATOM 2464 C CA . LYS A 1 313 ? -12.169 -0.160 24.274 1.00 96.81 313 LYS A CA 1
ATOM 2465 C C . LYS A 1 313 ? -11.313 -1.251 23.626 1.00 96.81 313 LYS A C 1
ATOM 2467 O O . LYS A 1 313 ? -10.203 -1.509 24.082 1.00 96.81 313 LYS A O 1
ATOM 2472 N N . ALA A 1 314 ? -11.809 -1.889 22.566 1.00 96.75 314 ALA A N 1
ATOM 2473 C CA . ALA A 1 314 ? -11.046 -2.897 21.839 1.00 96.75 314 ALA A CA 1
ATOM 2474 C C . ALA A 1 314 ? -9.782 -2.301 21.193 1.00 96.75 314 ALA A C 1
ATOM 2476 O O . ALA A 1 314 ? -8.708 -2.891 21.286 1.00 96.75 314 ALA A O 1
ATOM 2477 N N . MET A 1 315 ? -9.889 -1.114 20.593 1.00 97.06 315 MET A N 1
ATOM 2478 C CA . MET A 1 315 ? -8.751 -0.397 20.018 1.00 97.06 315 MET A CA 1
ATOM 2479 C C . MET A 1 315 ? -7.735 0.052 21.080 1.00 97.06 315 MET A C 1
ATOM 2481 O O . MET A 1 315 ? -6.535 -0.039 20.836 1.00 97.06 315 MET A O 1
ATOM 2485 N N . ASP A 1 316 ? -8.181 0.495 22.257 1.00 97.81 316 ASP A N 1
ATOM 2486 C CA . ASP A 1 316 ? -7.295 0.869 23.369 1.00 97.81 316 ASP A CA 1
ATOM 2487 C C . ASP A 1 316 ? -6.515 -0.343 23.900 1.00 97.81 316 ASP A C 1
ATOM 2489 O O . ASP A 1 316 ? -5.312 -0.266 24.147 1.00 97.81 316 ASP A O 1
ATOM 2493 N N . GLU A 1 317 ? -7.171 -1.498 24.028 1.00 97.69 317 GLU A N 1
ATOM 2494 C CA . GLU A 1 317 ? -6.507 -2.742 24.420 1.00 97.69 317 GLU A CA 1
ATOM 2495 C C . GLU A 1 317 ? -5.468 -3.194 23.370 1.00 97.69 317 GLU A C 1
ATOM 2497 O O . GLU A 1 317 ? -4.345 -3.554 23.734 1.00 97.69 317 GLU A O 1
ATOM 2502 N N . MET A 1 318 ? -5.802 -3.125 22.072 1.00 97.81 318 MET A N 1
ATOM 2503 C CA . MET A 1 318 ? -4.848 -3.371 20.979 1.00 97.81 318 MET A CA 1
ATOM 2504 C C . MET A 1 318 ? -3.650 -2.414 21.056 1.00 97.81 318 MET A C 1
ATOM 2506 O O . MET A 1 318 ? -2.507 -2.848 20.916 1.00 97.81 318 MET A O 1
ATOM 2510 N N . GLU A 1 319 ? -3.890 -1.123 21.303 1.00 97.69 319 GLU A N 1
ATOM 2511 C CA . GLU A 1 319 ? -2.841 -0.113 21.459 1.00 97.69 319 GLU A CA 1
ATOM 2512 C C . GLU A 1 319 ? -1.886 -0.455 22.612 1.00 97.69 319 GLU A C 1
ATOM 2514 O O . GLU A 1 319 ? -0.667 -0.372 22.442 1.00 97.69 319 GLU A O 1
ATOM 2519 N N . VAL A 1 320 ? -2.408 -0.883 23.765 1.00 97.81 320 VAL A N 1
ATOM 2520 C CA . VAL A 1 320 ? -1.580 -1.309 24.905 1.00 97.81 320 VAL A CA 1
ATOM 2521 C C . VAL A 1 320 ? -0.694 -2.494 24.521 1.00 97.81 320 VAL A C 1
ATOM 2523 O O . VAL A 1 320 ? 0.510 -2.470 24.782 1.00 97.81 320 VAL A O 1
ATOM 2526 N N . MET A 1 321 ? -1.248 -3.510 23.855 1.00 98.19 321 MET A N 1
ATOM 2527 C CA . MET A 1 321 ? -0.463 -4.660 23.391 1.00 98.19 321 MET A CA 1
ATOM 2528 C C . MET A 1 321 ? 0.604 -4.254 22.370 1.00 98.19 321 MET A C 1
ATOM 2530 O O . MET A 1 321 ? 1.745 -4.719 22.445 1.00 98.19 321 MET A O 1
ATOM 2534 N N . LEU A 1 322 ? 0.261 -3.350 21.445 1.00 97.00 322 LEU A N 1
ATOM 2535 C CA . LEU A 1 322 ? 1.204 -2.802 20.478 1.00 97.00 322 LEU A CA 1
ATOM 2536 C C . LEU A 1 322 ? 2.364 -2.110 21.192 1.00 97.00 322 LEU A C 1
ATOM 2538 O O . LEU A 1 322 ? 3.514 -2.435 20.908 1.00 97.00 322 LEU A O 1
ATOM 2542 N N . ARG A 1 323 ? 2.092 -1.224 22.152 1.00 95.75 323 ARG A N 1
ATOM 2543 C CA . ARG A 1 323 ? 3.124 -0.501 22.915 1.00 95.75 323 ARG A CA 1
ATOM 2544 C C . ARG A 1 323 ? 3.993 -1.420 23.773 1.00 95.75 323 ARG A C 1
ATOM 2546 O O . ARG A 1 323 ? 5.186 -1.166 23.898 1.00 95.75 323 ARG A O 1
ATOM 2553 N N . ASN A 1 324 ? 3.427 -2.509 24.288 1.00 96.44 324 ASN A N 1
ATOM 2554 C CA . ASN A 1 324 ? 4.153 -3.512 25.071 1.00 96.44 324 ASN A CA 1
ATOM 2555 C C . ASN A 1 324 ? 4.983 -4.484 24.212 1.00 96.44 324 ASN A C 1
ATOM 2557 O O . ASN A 1 324 ? 5.630 -5.376 24.752 1.00 96.44 324 ASN A O 1
ATOM 2561 N N . GLY A 1 325 ? 4.977 -4.328 22.885 1.00 94.81 325 GLY A N 1
ATOM 2562 C CA . GLY A 1 325 ? 5.807 -5.125 21.984 1.00 94.81 325 GLY A CA 1
ATOM 2563 C C . GLY A 1 325 ? 5.235 -6.497 21.622 1.00 94.81 325 GLY A C 1
ATOM 2564 O O . GLY A 1 325 ? 5.964 -7.307 21.058 1.00 94.81 325 GLY A O 1
ATOM 2565 N N . ALA A 1 326 ? 3.948 -6.761 21.882 1.00 96.56 326 ALA A N 1
ATOM 2566 C CA . ALA A 1 326 ? 3.327 -8.033 21.506 1.00 96.56 326 ALA A CA 1
ATOM 2567 C C . ALA A 1 326 ? 3.381 -8.254 19.973 1.00 96.56 326 ALA A C 1
ATOM 2569 O O . ALA A 1 326 ? 3.156 -7.293 19.222 1.00 96.56 326 ALA A O 1
ATOM 2570 N N . PRO A 1 327 ? 3.681 -9.468 19.474 1.00 95.44 327 PRO A N 1
ATOM 2571 C CA . PRO A 1 327 ? 3.683 -9.785 18.042 1.00 95.44 327 PRO A CA 1
ATOM 2572 C C . PRO A 1 327 ? 2.344 -9.471 17.358 1.00 95.44 327 PRO A C 1
ATOM 2574 O O . PRO A 1 327 ? 1.283 -9.623 17.965 1.00 95.44 327 PRO A O 1
ATOM 2577 N N . PHE A 1 328 ? 2.369 -9.055 16.087 1.00 95.62 328 PHE A N 1
ATOM 2578 C CA . PHE A 1 328 ? 1.145 -8.668 15.372 1.00 95.62 328 PHE A CA 1
ATOM 2579 C C . PHE A 1 328 ? 0.155 -9.833 15.242 1.00 95.62 328 PHE A C 1
ATOM 2581 O O . PHE A 1 328 ? -1.045 -9.640 15.421 1.00 95.62 328 PHE A O 1
ATOM 2588 N N . GLU A 1 329 ? 0.654 -11.046 15.006 1.00 93.69 329 GLU A N 1
ATOM 2589 C CA . GLU A 1 329 ? -0.131 -12.274 14.888 1.00 93.69 329 GLU A CA 1
ATOM 2590 C C . GLU A 1 329 ? -0.842 -12.639 16.195 1.00 93.69 329 GLU A C 1
ATOM 2592 O O . GLU A 1 329 ? -1.965 -13.150 16.168 1.00 93.69 329 GLU A O 1
ATOM 2597 N N . GLU A 1 330 ? -0.198 -12.376 17.335 1.00 94.75 330 GLU A N 1
ATOM 2598 C CA . GLU A 1 330 ? -0.767 -12.616 18.662 1.00 94.75 330 GLU A CA 1
ATOM 2599 C C . GLU A 1 330 ? -1.942 -11.668 18.915 1.00 94.75 330 GLU A C 1
ATOM 2601 O O . GLU A 1 330 ? -3.033 -12.116 19.275 1.00 94.75 330 GLU A O 1
ATOM 2606 N N . ILE A 1 331 ? -1.745 -10.372 18.643 1.00 96.69 331 ILE A N 1
ATOM 2607 C CA . ILE A 1 331 ? -2.799 -9.359 18.771 1.00 96.69 331 ILE A CA 1
ATOM 2608 C C . ILE A 1 331 ? -3.957 -9.703 17.826 1.00 96.69 331 ILE A C 1
ATOM 2610 O O . ILE A 1 331 ? -5.104 -9.779 18.262 1.00 96.69 331 ILE A O 1
ATOM 2614 N N . ALA A 1 332 ? -3.674 -9.976 16.549 1.00 93.62 332 ALA A N 1
ATOM 2615 C CA . ALA A 1 332 ? -4.705 -10.308 15.571 1.00 93.62 332 ALA A CA 1
ATOM 2616 C C . ALA A 1 332 ? -5.530 -11.527 16.015 1.00 93.62 332 ALA A C 1
ATOM 2618 O O . ALA A 1 332 ? -6.755 -11.451 16.061 1.00 93.62 332 ALA A O 1
ATOM 2619 N N . SER A 1 333 ? -4.873 -12.615 16.431 1.00 91.94 333 SER A N 1
ATOM 2620 C CA . SER A 1 333 ? -5.551 -13.850 16.856 1.00 91.94 333 SER A CA 1
ATOM 2621 C C . SER A 1 333 ? -6.431 -13.643 18.094 1.00 91.94 333 SER A C 1
ATOM 2623 O O . SER A 1 333 ? -7.548 -14.166 18.164 1.00 91.94 333 SER A O 1
ATOM 2625 N N . LEU A 1 334 ? -5.960 -12.856 19.070 1.00 94.62 334 LEU A N 1
ATOM 2626 C CA . LEU A 1 334 ? -6.741 -12.522 20.260 1.00 94.62 334 LEU A CA 1
ATOM 2627 C C . LEU A 1 334 ? -8.030 -11.788 19.873 1.00 94.62 334 LEU A C 1
ATOM 2629 O O . LEU A 1 334 ? -9.120 -12.178 20.302 1.00 94.62 334 LEU A O 1
ATOM 2633 N N . PHE A 1 335 ? -7.926 -10.757 19.036 1.00 94.06 335 PHE A N 1
ATOM 2634 C CA . PHE A 1 335 ? -9.073 -9.929 18.674 1.00 94.06 335 PHE A CA 1
ATOM 2635 C C . PHE A 1 335 ? -10.003 -10.579 17.651 1.00 94.06 335 PHE A C 1
ATOM 2637 O O . PHE A 1 335 ? -11.208 -10.366 17.744 1.00 94.06 335 PHE A O 1
ATOM 2644 N N . GLU A 1 336 ? -9.518 -11.451 16.767 1.00 90.62 336 GLU A N 1
ATOM 2645 C CA . GLU A 1 336 ? -10.386 -12.326 15.966 1.00 90.62 336 GLU A CA 1
ATOM 2646 C C . GLU A 1 336 ? -11.284 -13.181 16.865 1.00 90.62 336 GLU A C 1
ATOM 2648 O O . GLU A 1 336 ? -12.493 -13.254 16.653 1.00 90.62 336 GLU A O 1
ATOM 2653 N N . SER A 1 337 ? -10.713 -13.796 17.907 1.00 87.31 337 SER A N 1
ATOM 2654 C CA . SER A 1 337 ? -11.479 -14.643 18.826 1.00 87.31 337 SER A CA 1
ATOM 2655 C C . SER A 1 337 ? -12.475 -13.843 19.673 1.00 87.31 337 SER A C 1
ATOM 2657 O O . SER A 1 337 ? -13.588 -14.304 19.931 1.00 87.31 337 SER A O 1
ATOM 2659 N N . LYS A 1 338 ? -12.091 -12.627 20.082 1.00 88.81 338 LYS A N 1
ATOM 2660 C CA . LYS A 1 338 ? -12.893 -11.743 20.934 1.00 88.81 338 LYS A CA 1
ATOM 2661 C C . LYS A 1 338 ? -14.032 -11.070 20.167 1.00 88.81 338 LYS A C 1
ATOM 2663 O O . LYS A 1 338 ? -15.127 -10.963 20.706 1.00 88.81 338 LYS A O 1
ATOM 2668 N N . LEU A 1 339 ? -13.780 -10.636 18.932 1.00 84.31 339 LEU A N 1
ATOM 2669 C CA . LEU A 1 339 ? -14.743 -9.913 18.092 1.00 84.31 339 LEU A CA 1
ATOM 2670 C C . LEU A 1 339 ? -15.579 -10.857 17.211 1.00 84.31 339 LEU A C 1
ATOM 2672 O O . LEU A 1 339 ? -16.698 -10.514 16.844 1.00 84.31 339 LEU A O 1
ATOM 2676 N N . GLY A 1 340 ? -15.069 -12.054 16.897 1.00 67.00 340 GLY A N 1
ATOM 2677 C CA . GLY A 1 340 ? -15.795 -13.098 16.163 1.00 67.00 340 GLY A CA 1
ATOM 2678 C C . GLY A 1 340 ? -16.819 -13.865 17.009 1.00 67.00 340 GLY A C 1
ATOM 2679 O O . GLY A 1 340 ? -17.722 -14.496 16.462 1.00 67.00 340 GLY A O 1
ATOM 2680 N N . ARG A 1 341 ? -16.731 -13.790 18.344 1.00 48.12 341 ARG A N 1
ATOM 2681 C CA . ARG A 1 341 ? -17.796 -14.249 19.245 1.00 48.12 341 ARG A CA 1
ATOM 2682 C C . ARG A 1 341 ? -18.887 -13.185 19.314 1.00 48.12 341 ARG A C 1
ATOM 2684 O O . ARG A 1 341 ? -18.834 -12.297 20.157 1.00 48.12 341 ARG A O 1
ATOM 2691 N N . ILE A 1 342 ? -19.897 -13.294 18.452 1.00 39.59 342 ILE A N 1
ATOM 2692 C CA . ILE A 1 342 ? -21.168 -12.586 18.648 1.00 39.59 342 ILE A CA 1
ATOM 2693 C C . ILE A 1 342 ? -21.776 -13.112 19.963 1.00 39.59 342 ILE A C 1
ATOM 2695 O O . ILE A 1 342 ? -22.140 -14.290 20.021 1.00 39.59 342 ILE A O 1
ATOM 2699 N N . PRO A 1 343 ? -21.916 -12.300 21.026 1.00 34.19 343 PRO A N 1
ATOM 2700 C CA . PRO A 1 343 ? -22.654 -12.714 22.208 1.00 34.19 343 PRO A CA 1
ATOM 2701 C C . PRO A 1 343 ? -24.139 -12.716 21.829 1.00 34.19 343 PRO A C 1
ATOM 2703 O O . PRO A 1 343 ? -24.743 -11.656 21.686 1.00 34.19 343 PRO A O 1
ATOM 2706 N N . GLY A 1 344 ? -24.718 -13.897 21.594 1.00 34.72 344 GLY A N 1
ATOM 2707 C CA . GLY A 1 344 ? -26.145 -14.006 21.265 1.00 34.72 344 GLY A CA 1
ATOM 2708 C C . GLY A 1 344 ? -26.625 -15.278 20.564 1.00 34.72 344 GLY A C 1
ATOM 2709 O O . GLY A 1 344 ? -27.800 -15.336 20.221 1.00 34.72 344 GLY A O 1
ATOM 2710 N N . THR A 1 345 ? -25.778 -16.288 20.337 1.00 32.56 345 THR A N 1
ATOM 2711 C CA . THR A 1 345 ? -26.199 -17.555 19.692 1.00 32.56 345 THR A CA 1
ATOM 2712 C C . THR A 1 345 ? -26.076 -18.810 20.558 1.00 32.56 345 THR A C 1
ATOM 2714 O O . THR A 1 345 ? -26.346 -19.895 20.060 1.00 32.56 345 THR A O 1
ATOM 2717 N N . ASP A 1 346 ? -25.833 -18.668 21.864 1.00 35.28 346 ASP A N 1
ATOM 2718 C CA . ASP A 1 346 ? -25.989 -19.759 22.839 1.00 35.28 346 ASP A CA 1
ATOM 2719 C C . ASP A 1 346 ? -27.206 -19.499 23.741 1.00 35.28 346 ASP A C 1
ATOM 2721 O O . ASP A 1 346 ? -27.101 -19.227 24.935 1.00 35.28 346 ASP A O 1
ATOM 27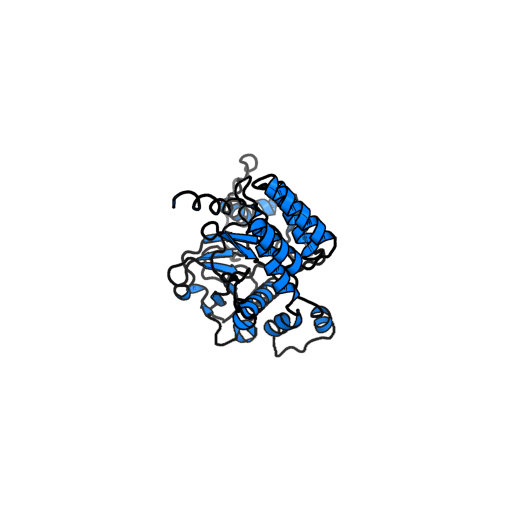25 N N . SER A 1 347 ? -28.401 -19.545 23.156 1.00 36.62 347 SER A N 1
ATOM 2726 C CA . SER A 1 347 ? -29.654 -19.646 23.912 1.00 36.62 347 SER A CA 1
ATOM 2727 C C . SER A 1 347 ? -30.683 -20.477 23.154 1.00 36.62 347 SER A C 1
ATOM 2729 O O . SER A 1 347 ? -31.740 -19.997 22.765 1.00 36.62 347 SER A O 1
ATOM 2731 N N . ASN A 1 348 ? -30.374 -21.758 22.934 1.00 33.41 348 ASN A N 1
ATOM 2732 C CA . ASN A 1 348 ? -31.406 -22.770 22.691 1.00 33.41 348 ASN A CA 1
ATOM 2733 C C . ASN A 1 348 ? -30.906 -24.193 22.971 1.00 33.41 348 ASN A C 1
ATOM 2735 O O . ASN A 1 348 ? -31.004 -25.086 22.137 1.00 33.41 348 ASN A O 1
ATOM 2739 N N . GLU A 1 349 ? -30.411 -24.433 24.184 1.00 35.81 349 GLU A N 1
ATOM 2740 C CA . GLU A 1 349 ? -30.173 -25.800 24.658 1.00 35.81 349 GLU A CA 1
ATOM 2741 C C . GLU A 1 349 ? -30.634 -25.977 26.112 1.00 35.81 349 GLU A C 1
ATOM 2743 O O . GLU A 1 349 ? -29.902 -26.423 26.988 1.00 35.81 349 GLU A O 1
ATOM 2748 N N . THR A 1 350 ? -31.875 -25.575 26.425 1.00 37.41 350 THR A N 1
ATOM 2749 C CA . THR A 1 350 ? -32.502 -25.947 27.716 1.00 37.41 350 THR A CA 1
ATOM 2750 C C . THR A 1 350 ? -34.036 -25.974 27.720 1.00 37.41 350 THR A C 1
ATOM 2752 O O . THR A 1 350 ? -34.668 -25.767 28.751 1.00 37.41 350 THR A O 1
ATOM 2755 N N . SER A 1 351 ? -34.697 -26.259 26.593 1.00 35.34 351 SER A N 1
ATOM 2756 C CA . SER A 1 351 ? -36.168 -26.407 26.570 1.00 35.34 351 SER A CA 1
ATOM 2757 C C . SER A 1 351 ? -36.652 -27.478 25.591 1.00 35.34 351 SER A C 1
ATOM 2759 O O . SER A 1 351 ? -37.475 -27.211 24.727 1.00 35.34 351 SER A O 1
ATOM 2761 N N . ARG A 1 352 ? -36.139 -28.712 25.707 1.00 37.78 352 ARG A N 1
ATOM 2762 C CA . ARG A 1 352 ? -36.709 -29.904 25.032 1.00 37.78 352 ARG A CA 1
ATOM 2763 C C . ARG A 1 352 ? -36.603 -31.210 25.835 1.00 37.78 352 ARG A C 1
ATOM 2765 O O . ARG A 1 352 ? -36.556 -32.293 25.267 1.00 37.78 352 ARG A O 1
ATOM 2772 N N . ARG A 1 353 ? -36.605 -31.134 27.169 1.00 39.12 353 ARG A N 1
ATOM 2773 C CA . ARG A 1 353 ? -36.753 -32.319 28.039 1.00 39.12 353 ARG A CA 1
ATOM 2774 C C . ARG A 1 353 ? -37.761 -32.093 29.164 1.00 39.12 353 ARG A C 1
ATOM 2776 O O . ARG A 1 353 ? -37.434 -32.290 30.320 1.00 39.12 353 ARG A O 1
ATOM 2783 N N . GLN A 1 354 ? -38.973 -31.669 28.813 1.00 40.78 354 GLN A N 1
ATOM 2784 C CA . GLN A 1 354 ? -40.189 -31.887 29.610 1.00 40.78 354 GLN A CA 1
ATOM 2785 C C . GLN A 1 354 ? -41.388 -31.950 28.653 1.00 40.78 354 GLN A C 1
ATOM 2787 O O . GLN A 1 354 ? -42.192 -31.031 28.576 1.00 40.78 354 GLN A O 1
ATOM 2792 N N . ALA A 1 355 ? -41.431 -33.002 27.839 1.00 43.94 355 ALA A N 1
ATOM 2793 C CA . ALA A 1 355 ? -42.626 -33.476 27.142 1.00 43.94 355 ALA A CA 1
ATOM 2794 C C . ALA A 1 355 ? -42.318 -34.876 26.596 1.00 43.94 355 ALA A C 1
ATOM 2796 O O . ALA A 1 355 ? -42.030 -35.049 25.413 1.00 43.94 355 ALA A O 1
ATOM 2797 N N . SER A 1 356 ? -42.291 -35.849 27.502 1.00 39.12 356 SER A N 1
ATOM 2798 C CA . SER A 1 356 ? -42.392 -37.282 27.213 1.00 39.12 356 SER A CA 1
ATOM 2799 C C . SER A 1 356 ? -42.734 -37.997 28.503 1.00 39.12 356 SER A C 1
ATOM 2801 O O . SER A 1 356 ? -41.917 -37.842 29.443 1.00 39.12 356 SER A O 1
#

Radius of gyration: 24.67 Å; chains: 1; bounding box: 71×80×59 Å